Protein AF-A0A968VCI9-F1 (afdb_monomer_lite)

Foldseek 3Di:
DFLEPQDAPPDQLSLLLLLQLLLQPPPDDSNLSSCQLVQLCVQVVHSQLVVLLPDDLVSSVCSQCPPVHRPPPDPCSSVLSSVSSVCCCPVVVSGNVSQQDLAAALVSQLVVSVVRPSDHSLSSLVSVQCCCPVHVRAHEPPVDDSPCCVSPVVVCVRVPDDPSVRHDYPPPPPPPPPPPPPPPDDD

pLDDT: mean 83.37, std 16.76, range [39.94, 98.5]

Structure (mmCIF, N/CA/C/O backbone):
data_AF-A0A968VCI9-F1
#
_entry.id   AF-A0A968VCI9-F1
#
loop_
_atom_site.group_PDB
_atom_site.id
_atom_site.type_symbol
_atom_site.label_atom_id
_atom_site.label_alt_id
_atom_site.label_comp_id
_atom_site.label_asym_id
_atom_site.label_entity_id
_atom_site.label_seq_id
_atom_site.pdbx_PDB_ins_code
_atom_site.Cartn_x
_atom_site.Cartn_y
_atom_site.Cartn_z
_atom_site.occupancy
_atom_site.B_iso_or_equiv
_atom_site.auth_seq_id
_atom_site.auth_comp_id
_atom_site.auth_asym_id
_atom_site.auth_atom_id
_atom_site.pdbx_PDB_model_num
ATOM 1 N N . MET A 1 1 ? 17.476 -12.151 4.185 1.00 51.72 1 MET A N 1
ATOM 2 C CA . MET A 1 1 ? 16.850 -11.631 5.420 1.00 51.72 1 MET A CA 1
ATOM 3 C C . MET A 1 1 ? 16.279 -10.271 5.067 1.00 51.72 1 MET A C 1
ATOM 5 O O . MET A 1 1 ? 17.029 -9.493 4.497 1.00 51.72 1 MET A O 1
ATOM 9 N N . ARG A 1 2 ? 14.978 -10.035 5.285 1.00 64.62 2 ARG A N 1
ATOM 10 C CA . ARG A 1 2 ? 14.351 -8.734 4.988 1.00 64.62 2 ARG A CA 1
ATOM 11 C C . ARG A 1 2 ? 14.774 -7.714 6.031 1.00 64.62 2 ARG A C 1
ATOM 13 O O . ARG A 1 2 ? 14.880 -8.077 7.203 1.00 64.62 2 ARG A O 1
ATOM 20 N N . ILE A 1 3 ? 15.030 -6.483 5.611 1.00 78.56 3 ILE A N 1
ATOM 21 C CA . ILE A 1 3 ? 15.491 -5.423 6.507 1.00 78.56 3 ILE A CA 1
ATOM 22 C C . ILE A 1 3 ? 14.299 -4.747 7.185 1.00 78.56 3 ILE A C 1
ATOM 24 O O . ILE A 1 3 ? 14.338 -4.459 8.379 1.00 78.56 3 ILE A O 1
ATOM 28 N N . LEU A 1 4 ? 13.214 -4.542 6.439 1.00 84.75 4 LEU A N 1
ATOM 29 C CA . LEU A 1 4 ? 11.960 -3.998 6.958 1.00 84.75 4 LEU A CA 1
ATOM 30 C C . LEU A 1 4 ? 10.943 -5.122 7.230 1.00 84.75 4 LEU A C 1
ATOM 32 O O . LEU A 1 4 ? 10.957 -6.140 6.531 1.00 84.75 4 LEU A O 1
ATOM 36 N N . PRO A 1 5 ? 10.017 -4.960 8.198 1.00 88.75 5 PRO A N 1
ATOM 37 C CA . PRO A 1 5 ? 9.003 -5.964 8.535 1.00 88.75 5 PRO A CA 1
ATOM 38 C C . PRO A 1 5 ? 7.847 -5.974 7.518 1.00 88.75 5 PRO A C 1
ATOM 40 O O . PRO A 1 5 ? 6.676 -5.869 7.876 1.00 88.75 5 PRO A O 1
ATOM 43 N N . ILE A 1 6 ? 8.185 -6.067 6.234 1.00 91.38 6 ILE A N 1
ATOM 44 C CA . ILE A 1 6 ? 7.244 -6.131 5.120 1.00 91.38 6 ILE A CA 1
ATOM 45 C C . ILE A 1 6 ? 6.905 -7.605 4.873 1.00 91.38 6 ILE A C 1
ATOM 47 O O . ILE A 1 6 ? 7.804 -8.434 4.712 1.00 91.38 6 ILE A O 1
ATOM 51 N N . GLU A 1 7 ? 5.614 -7.942 4.830 1.00 92.75 7 GLU A N 1
ATOM 52 C CA . GLU A 1 7 ? 5.130 -9.300 4.536 1.00 92.75 7 GLU A CA 1
ATOM 53 C C . GLU A 1 7 ? 5.371 -9.663 3.049 1.00 92.75 7 GLU A C 1
ATOM 55 O O . GLU A 1 7 ? 5.365 -8.782 2.185 1.00 92.75 7 GLU A O 1
ATOM 60 N N . PRO A 1 8 ? 5.654 -10.931 2.691 1.00 94.38 8 PRO A N 1
ATOM 61 C CA . PRO A 1 8 ? 5.733 -11.335 1.286 1.00 94.38 8 PRO A CA 1
ATOM 62 C C . PRO A 1 8 ? 4.392 -11.149 0.578 1.00 94.38 8 PRO A C 1
ATOM 64 O O . PRO A 1 8 ? 3.354 -11.464 1.151 1.00 94.38 8 PRO A O 1
ATOM 67 N N . ILE A 1 9 ? 4.415 -10.686 -0.675 1.00 95.50 9 ILE A N 1
ATOM 68 C CA . ILE A 1 9 ? 3.207 -10.639 -1.502 1.00 95.50 9 ILE A CA 1
ATOM 69 C C . ILE A 1 9 ? 2.921 -12.054 -2.004 1.00 95.50 9 ILE A C 1
ATOM 71 O O . ILE A 1 9 ? 3.583 -12.539 -2.919 1.00 95.50 9 ILE A O 1
ATOM 75 N N . ILE A 1 10 ? 1.930 -12.706 -1.402 1.00 96.12 10 ILE A N 1
ATOM 76 C CA . ILE A 1 10 ? 1.449 -14.039 -1.803 1.00 96.12 10 ILE A CA 1
ATOM 77 C C . ILE A 1 10 ? 0.013 -13.993 -2.338 1.00 96.12 10 ILE A C 1
ATOM 79 O O . ILE A 1 10 ? -0.396 -14.849 -3.119 1.00 96.12 10 ILE A O 1
ATOM 83 N N . ASP A 1 11 ? -0.744 -12.962 -1.967 1.00 97.06 11 ASP A N 1
ATOM 84 C CA . ASP A 1 11 ? -2.160 -12.790 -2.279 1.00 97.06 11 ASP A CA 1
ATOM 85 C C . ASP A 1 11 ? -2.557 -11.301 -2.319 1.00 97.06 11 ASP A C 1
ATOM 87 O O . ASP A 1 11 ? -1.723 -10.405 -2.159 1.00 97.06 11 ASP A O 1
ATOM 91 N N . ALA A 1 12 ? -3.844 -11.036 -2.559 1.00 97.62 12 ALA A N 1
ATOM 92 C CA . ALA A 1 12 ? -4.387 -9.681 -2.562 1.00 97.62 12 ALA A CA 1
ATOM 93 C C . ALA A 1 12 ? -4.259 -9.011 -1.183 1.00 97.62 12 ALA A C 1
ATOM 95 O O . ALA A 1 12 ? -3.959 -7.826 -1.098 1.00 97.62 12 ALA A O 1
ATOM 96 N N . THR A 1 13 ? -4.432 -9.755 -0.089 1.00 97.88 13 THR A N 1
ATOM 97 C CA . THR A 1 13 ? -4.365 -9.210 1.273 1.00 97.88 13 THR A CA 1
ATOM 98 C C . THR A 1 13 ? -2.986 -8.641 1.591 1.00 97.88 13 THR A C 1
ATOM 100 O O . THR A 1 13 ? -2.869 -7.493 2.022 1.00 97.88 13 THR A O 1
ATOM 103 N N . THR A 1 14 ? -1.935 -9.424 1.361 1.00 97.56 14 THR A N 1
ATOM 104 C CA . THR A 1 14 ? -0.544 -9.016 1.600 1.00 97.56 14 THR A CA 1
ATOM 105 C C . THR A 1 14 ? -0.117 -7.880 0.666 1.00 97.56 14 THR A C 1
ATOM 107 O O . THR A 1 14 ? 0.537 -6.936 1.110 1.00 97.56 14 THR A O 1
ATOM 110 N N . ALA A 1 15 ? -0.576 -7.889 -0.591 1.00 97.81 15 ALA A N 1
ATOM 111 C CA . ALA A 1 15 ? -0.383 -6.778 -1.525 1.00 97.81 15 ALA A CA 1
ATOM 112 C C . ALA A 1 15 ? -1.069 -5.478 -1.072 1.00 97.81 15 ALA A C 1
ATOM 114 O O . ALA A 1 15 ? -0.459 -4.408 -1.099 1.00 97.81 15 ALA A O 1
ATOM 115 N N . ASN A 1 16 ? -2.323 -5.564 -0.624 1.00 98.19 16 ASN A N 1
ATOM 116 C CA . ASN A 1 16 ? -3.091 -4.415 -0.151 1.00 98.19 16 ASN A CA 1
ATOM 117 C C . ASN A 1 16 ? -2.443 -3.803 1.097 1.00 98.19 16 ASN A C 1
ATOM 119 O O . ASN A 1 16 ? -2.306 -2.584 1.184 1.00 98.19 16 ASN A O 1
ATOM 123 N N . ARG A 1 17 ? -1.974 -4.634 2.037 1.00 97.38 17 ARG A N 1
ATOM 124 C CA . ARG A 1 17 ? -1.219 -4.167 3.210 1.00 97.38 17 ARG A CA 1
ATOM 125 C C . ARG A 1 17 ? 0.073 -3.464 2.821 1.00 97.38 17 ARG A C 1
ATOM 127 O O . ARG A 1 17 ? 0.368 -2.421 3.391 1.00 97.38 17 ARG A O 1
ATOM 134 N N . PHE A 1 18 ? 0.817 -3.986 1.847 1.00 97.31 18 PHE A N 1
ATOM 135 C CA . PHE A 1 18 ? 2.022 -3.317 1.360 1.00 97.31 18 PHE A CA 1
ATOM 136 C C . PHE A 1 18 ? 1.711 -1.918 0.808 1.00 97.31 18 PHE A C 1
ATOM 138 O O . PHE A 1 18 ? 2.323 -0.941 1.238 1.00 97.31 18 PHE A O 1
ATOM 145 N N . LEU A 1 19 ? 0.720 -1.803 -0.082 1.00 97.50 19 LEU A N 1
ATOM 146 C CA . LEU A 1 19 ? 0.306 -0.517 -0.649 1.00 97.50 19 LEU A CA 1
ATOM 147 C C . LEU A 1 19 ? -0.119 0.477 0.441 1.00 97.50 19 LEU A C 1
ATOM 149 O O . LEU A 1 19 ? 0.333 1.621 0.452 1.00 97.50 19 LEU A O 1
ATOM 153 N N . LEU A 1 20 ? -0.942 0.027 1.390 1.00 95.69 20 LEU A N 1
ATOM 154 C CA . LEU A 1 20 ? -1.356 0.845 2.527 1.00 95.69 20 LEU A CA 1
ATOM 155 C C . LEU A 1 20 ? -0.146 1.242 3.390 1.00 95.69 20 LEU A C 1
ATOM 157 O O . LEU A 1 20 ? -0.066 2.378 3.842 1.00 95.69 20 LEU A O 1
ATOM 161 N N . GLY A 1 21 ? 0.852 0.372 3.551 1.00 94.69 21 GLY A N 1
ATOM 162 C CA . GLY A 1 21 ? 2.097 0.671 4.265 1.00 94.69 21 GLY A CA 1
ATOM 163 C C . GLY A 1 21 ? 2.873 1.858 3.678 1.00 94.69 21 GLY A C 1
ATOM 164 O O . GLY A 1 21 ? 3.419 2.665 4.432 1.00 94.69 21 GLY A O 1
ATOM 165 N N . ILE A 1 22 ? 2.838 2.057 2.352 1.00 94.44 22 ILE A N 1
ATOM 166 C CA . ILE A 1 22 ? 3.439 3.235 1.695 1.00 94.44 22 ILE A CA 1
ATOM 167 C C . ILE A 1 22 ? 2.787 4.538 2.203 1.00 94.44 22 ILE A C 1
ATOM 169 O O . ILE A 1 22 ? 3.462 5.556 2.414 1.00 94.44 22 ILE A O 1
ATOM 173 N N . ILE A 1 23 ? 1.475 4.523 2.451 1.00 91.38 23 ILE A N 1
ATOM 174 C CA . ILE A 1 23 ? 0.728 5.672 2.987 1.00 91.38 23 ILE A CA 1
ATOM 175 C C . ILE A 1 23 ? 1.178 5.984 4.419 1.00 91.38 23 ILE A C 1
ATOM 177 O O . ILE A 1 23 ? 1.413 7.154 4.742 1.00 91.38 23 ILE A O 1
ATOM 181 N N . PHE A 1 24 ? 1.380 4.959 5.249 1.00 89.19 24 PHE A N 1
ATOM 182 C CA . PHE A 1 24 ? 1.807 5.112 6.646 1.00 89.19 24 PHE A CA 1
ATOM 183 C C . PHE A 1 24 ? 3.295 5.425 6.820 1.00 89.19 24 PHE A C 1
ATOM 185 O O . PHE A 1 24 ? 3.688 5.874 7.894 1.00 89.19 24 PHE A O 1
ATOM 192 N N . ASN A 1 25 ? 4.124 5.256 5.785 1.00 85.75 25 ASN A N 1
ATOM 193 C CA . ASN A 1 25 ? 5.554 5.570 5.825 1.00 85.75 25 ASN A CA 1
ATOM 194 C C . ASN A 1 25 ? 5.817 7.094 5.871 1.00 85.75 25 ASN A C 1
ATOM 196 O O . ASN A 1 25 ? 6.287 7.687 4.901 1.00 85.75 25 ASN A O 1
ATOM 200 N N . GLN A 1 26 ? 5.445 7.753 6.976 1.00 75.94 26 GLN A N 1
ATOM 201 C CA . GLN A 1 26 ? 5.656 9.184 7.236 1.00 75.94 26 GLN A CA 1
ATOM 202 C C . GLN A 1 26 ? 6.207 9.394 8.637 1.00 75.94 26 GLN A C 1
ATOM 204 O O . GLN A 1 26 ? 5.602 8.913 9.594 1.00 75.94 26 GLN A O 1
ATOM 209 N N . ALA A 1 27 ? 7.308 10.149 8.740 1.00 67.06 27 ALA A N 1
ATOM 210 C CA . ALA A 1 27 ? 7.838 10.769 9.964 1.00 67.06 27 ALA A CA 1
ATOM 211 C C . ALA A 1 27 ? 7.853 9.881 11.233 1.00 67.06 27 ALA A C 1
ATOM 213 O O . ALA A 1 27 ? 7.809 10.375 12.357 1.00 67.06 27 ALA A O 1
ATOM 214 N N . THR A 1 28 ? 7.902 8.560 11.062 1.00 69.38 28 THR A N 1
ATOM 215 C CA . THR A 1 28 ? 7.789 7.538 12.106 1.00 69.38 28 THR A CA 1
ATOM 216 C C . THR A 1 28 ? 8.772 6.419 11.786 1.00 69.38 28 THR A C 1
ATOM 218 O O . THR A 1 28 ? 9.273 6.324 10.664 1.00 69.38 28 THR A O 1
ATOM 221 N N . LYS A 1 29 ? 9.109 5.590 12.779 1.00 81.81 29 LYS A N 1
ATOM 222 C CA . LYS A 1 29 ? 10.018 4.459 12.557 1.00 81.81 29 LYS A CA 1
ATOM 223 C C . LYS A 1 29 ? 9.428 3.538 11.488 1.00 81.81 29 LYS A C 1
ATOM 225 O O . LYS A 1 29 ? 8.283 3.105 11.641 1.00 81.81 29 LYS A O 1
ATOM 230 N N . ALA A 1 30 ? 10.202 3.256 10.440 1.00 80.38 30 ALA A N 1
ATOM 231 C CA . ALA A 1 30 ? 9.743 2.516 9.268 1.00 80.38 30 ALA A CA 1
ATOM 232 C C . ALA A 1 30 ? 9.100 1.178 9.661 1.00 80.38 30 ALA A C 1
ATOM 234 O O . ALA A 1 30 ? 8.061 0.808 9.124 1.00 80.38 30 ALA A O 1
ATOM 235 N N . GLU A 1 31 ? 9.645 0.495 10.669 1.00 84.75 31 GLU A N 1
ATOM 236 C CA . GLU A 1 31 ? 9.124 -0.776 11.167 1.00 84.75 31 GLU A CA 1
ATOM 237 C C . GLU A 1 31 ? 7.664 -0.674 11.618 1.00 84.75 31 GLU A C 1
ATOM 239 O O . GLU A 1 31 ? 6.859 -1.554 11.320 1.00 84.75 31 GLU A O 1
ATOM 244 N N . ARG A 1 32 ? 7.297 0.425 12.288 1.00 86.19 32 ARG A N 1
ATOM 245 C CA . ARG A 1 32 ? 5.919 0.656 12.738 1.00 86.19 32 ARG A CA 1
ATOM 246 C C . ARG A 1 32 ? 4.998 1.017 11.581 1.00 86.19 32 ARG A C 1
ATOM 248 O O . ARG A 1 32 ? 3.866 0.547 11.548 1.00 86.19 32 ARG A O 1
ATOM 255 N N . ALA A 1 33 ? 5.482 1.817 10.634 1.00 87.06 33 ALA A N 1
ATOM 256 C CA . ALA A 1 33 ? 4.708 2.210 9.461 1.00 87.06 33 ALA A CA 1
ATOM 257 C C . ALA A 1 33 ? 4.308 1.002 8.598 1.00 87.06 33 ALA A C 1
ATOM 259 O O . ALA A 1 33 ? 3.163 0.903 8.170 1.00 87.06 33 ALA A O 1
ATOM 260 N N . TRP A 1 34 ? 5.217 0.046 8.386 1.00 90.88 34 TRP A N 1
ATOM 261 C CA . TRP A 1 34 ? 4.922 -1.147 7.582 1.00 90.88 34 TRP A CA 1
ATOM 262 C C . TRP A 1 34 ? 4.010 -2.154 8.294 1.00 90.88 34 TRP A C 1
ATOM 264 O O . TRP A 1 34 ? 3.278 -2.887 7.633 1.00 90.88 34 TRP A O 1
ATOM 274 N N . GLN A 1 35 ? 3.995 -2.163 9.630 1.00 92.06 35 GLN A N 1
ATOM 275 C CA . GLN A 1 35 ? 3.082 -2.995 10.423 1.00 92.06 35 GLN A CA 1
ATOM 276 C C . GLN A 1 35 ? 1.686 -2.377 10.594 1.00 92.06 35 GLN A C 1
ATOM 278 O O . GLN A 1 35 ? 0.726 -3.103 10.861 1.00 92.06 35 GLN A O 1
ATOM 283 N N . ALA A 1 36 ? 1.555 -1.059 10.419 1.00 91.81 36 ALA A N 1
ATOM 284 C CA . ALA A 1 36 ? 0.324 -0.305 10.640 1.00 91.81 36 ALA A CA 1
ATOM 285 C C . ALA A 1 36 ? -0.927 -0.921 9.977 1.00 91.81 36 ALA A C 1
ATOM 287 O O . ALA A 1 36 ? -1.901 -1.160 10.693 1.00 91.81 36 ALA A O 1
ATOM 288 N N . PRO A 1 37 ? -0.932 -1.264 8.670 1.00 94.62 37 PRO A N 1
ATOM 289 C CA . PRO A 1 37 ? -2.133 -1.800 8.024 1.00 94.62 37 PRO A CA 1
ATOM 290 C C . PRO A 1 37 ? -2.583 -3.137 8.613 1.00 94.62 37 PRO A C 1
ATOM 292 O O . PRO A 1 37 ? -3.779 -3.378 8.756 1.00 94.62 37 PRO A O 1
ATOM 295 N N . LYS A 1 38 ? -1.629 -4.000 8.982 1.00 95.44 38 LYS A N 1
ATOM 296 C CA . LYS A 1 38 ? -1.917 -5.288 9.617 1.00 95.44 38 LYS A CA 1
ATOM 297 C C . LYS A 1 38 ? -2.563 -5.091 10.985 1.00 95.44 38 LYS A C 1
ATOM 299 O O . LYS A 1 38 ? -3.603 -5.685 11.237 1.00 95.44 38 LYS A O 1
ATOM 304 N N . ILE A 1 39 ? -1.990 -4.215 11.810 1.00 94.50 39 ILE A N 1
ATOM 305 C CA . ILE A 1 39 ? -2.513 -3.897 13.145 1.00 94.50 39 ILE A CA 1
ATOM 306 C C . ILE A 1 39 ? -3.936 -3.333 13.050 1.00 94.50 39 ILE A C 1
ATOM 308 O O . ILE A 1 39 ? -4.807 -3.754 13.804 1.00 94.50 39 ILE A O 1
ATOM 312 N N . ILE A 1 40 ? -4.198 -2.415 12.112 1.00 95.00 40 ILE A N 1
ATOM 313 C CA . ILE A 1 40 ? -5.543 -1.854 11.903 1.00 95.00 40 ILE A CA 1
ATOM 314 C C . ILE A 1 40 ? -6.533 -2.965 11.532 1.00 95.00 40 ILE A C 1
ATOM 316 O O . ILE A 1 40 ? -7.586 -3.073 12.149 1.00 95.00 40 ILE A O 1
ATOM 320 N N . MET A 1 41 ? -6.188 -3.823 10.568 1.00 96.62 41 MET A N 1
ATOM 321 C CA . MET A 1 41 ? -7.045 -4.943 10.151 1.00 96.62 41 MET A CA 1
ATOM 322 C C . MET A 1 41 ? -7.310 -5.943 11.286 1.00 96.62 41 MET A C 1
ATOM 324 O O . MET A 1 41 ? -8.423 -6.440 11.423 1.00 96.62 41 MET A O 1
ATOM 328 N N . GLU A 1 42 ? -6.310 -6.225 12.125 1.00 96.56 42 GLU A N 1
ATOM 329 C CA . GLU A 1 42 ? -6.465 -7.083 13.306 1.00 96.56 42 GLU A CA 1
ATOM 330 C C . GLU A 1 42 ? -7.419 -6.463 14.337 1.00 96.56 42 GLU A C 1
ATOM 332 O O . GLU A 1 42 ? -8.283 -7.164 14.858 1.00 96.56 42 GLU A O 1
ATOM 337 N N . ARG A 1 43 ? -7.327 -5.149 14.581 1.00 96.38 43 ARG A N 1
ATOM 338 C CA . ARG A 1 43 ? -8.241 -4.417 15.480 1.00 96.38 43 ARG A CA 1
ATOM 339 C C . ARG A 1 43 ? -9.673 -4.364 14.951 1.00 96.38 43 ARG A C 1
ATOM 341 O O . ARG A 1 43 ? -10.609 -4.488 15.729 1.00 96.38 43 ARG A O 1
ATOM 348 N N . LEU A 1 44 ? -9.838 -4.230 13.635 1.00 96.88 44 LEU A N 1
ATOM 349 C CA . LEU A 1 44 ? -11.142 -4.280 12.963 1.00 96.88 44 LEU A CA 1
ATOM 350 C C . LEU A 1 44 ? -11.709 -5.704 12.847 1.00 96.88 44 LEU A C 1
ATOM 352 O O . LEU A 1 44 ? -12.863 -5.872 12.461 1.00 96.88 44 LEU A O 1
ATOM 356 N N . GLY A 1 45 ? -10.911 -6.734 13.144 1.00 97.75 45 GLY A N 1
ATOM 357 C CA . GLY A 1 45 ? -11.321 -8.136 13.057 1.00 97.75 45 GLY A CA 1
ATOM 358 C C . GLY A 1 45 ? -11.485 -8.667 11.629 1.00 97.75 45 GLY A C 1
ATOM 359 O O . GLY A 1 45 ? -12.035 -9.751 11.448 1.00 97.75 45 GLY A O 1
ATOM 360 N N . THR A 1 46 ? -11.017 -7.941 10.609 1.00 97.62 46 THR A N 1
ATOM 361 C CA . THR A 1 46 ? -11.136 -8.348 9.202 1.00 97.62 46 THR A CA 1
ATOM 362 C C . THR A 1 46 ? -10.013 -7.772 8.341 1.00 97.62 46 THR A C 1
ATOM 364 O O . THR A 1 46 ? -9.495 -6.682 8.575 1.00 97.62 46 THR A O 1
ATOM 367 N N . ASN A 1 47 ? -9.635 -8.512 7.300 1.00 96.75 47 ASN A N 1
ATOM 368 C CA . ASN A 1 47 ? -8.734 -8.062 6.236 1.00 96.75 47 ASN A CA 1
ATOM 369 C C . ASN A 1 47 ? -9.476 -7.816 4.908 1.00 96.75 47 ASN A C 1
ATOM 371 O O . ASN A 1 47 ? -8.844 -7.496 3.896 1.00 96.75 47 ASN A O 1
ATOM 375 N N . ASN A 1 48 ? -10.802 -7.978 4.900 1.00 97.06 48 ASN A N 1
ATOM 376 C CA . ASN A 1 48 ? -11.633 -7.759 3.732 1.00 97.06 48 ASN A CA 1
ATOM 377 C C . ASN A 1 48 ? -11.882 -6.260 3.563 1.00 97.06 48 ASN A C 1
ATOM 379 O O . ASN A 1 48 ? -12.666 -5.657 4.294 1.00 97.06 48 ASN A O 1
ATOM 383 N N . LEU A 1 49 ? -11.244 -5.660 2.556 1.00 98.06 49 LEU A N 1
ATOM 384 C CA . LEU A 1 49 ? -11.386 -4.228 2.296 1.00 98.06 49 LEU A CA 1
ATOM 385 C C . LEU A 1 49 ? -12.846 -3.810 2.096 1.00 98.06 49 LEU A C 1
ATOM 387 O O . LEU A 1 49 ? -13.204 -2.709 2.495 1.00 98.06 49 LEU A O 1
ATOM 391 N N . LYS A 1 50 ? -13.687 -4.672 1.500 1.00 97.25 50 LYS A N 1
ATOM 392 C CA . LYS A 1 50 ? -15.108 -4.364 1.280 1.00 97.25 50 LYS A CA 1
ATOM 393 C C . LYS A 1 50 ? -15.851 -4.224 2.600 1.00 97.25 50 LYS A C 1
ATOM 395 O O . LYS A 1 50 ? -16.617 -3.289 2.754 1.00 97.25 50 LYS A O 1
ATOM 400 N N . GLU A 1 51 ? -15.606 -5.121 3.550 1.00 97.75 51 GLU A N 1
ATOM 401 C CA . GLU A 1 51 ? -16.200 -5.013 4.887 1.00 97.75 51 GLU A CA 1
ATOM 402 C C . GLU A 1 51 ? -15.744 -3.725 5.570 1.00 97.75 51 GLU A C 1
ATOM 404 O O . GLU A 1 51 ? -16.581 -2.974 6.057 1.00 97.75 51 GLU A O 1
ATOM 409 N N . ILE A 1 52 ? -14.443 -3.425 5.508 1.00 97.88 52 ILE A N 1
ATOM 410 C CA . ILE A 1 52 ? -13.846 -2.225 6.109 1.00 97.88 52 ILE A CA 1
ATOM 411 C C . ILE A 1 52 ? -14.490 -0.939 5.574 1.00 97.88 52 ILE A C 1
ATOM 413 O O . ILE A 1 52 ? -14.847 -0.073 6.367 1.00 97.88 52 ILE A O 1
ATOM 417 N N . VAL A 1 53 ? -14.671 -0.794 4.254 1.00 97.19 53 VAL A N 1
ATOM 418 C CA . VAL A 1 53 ? -15.258 0.438 3.683 1.00 97.19 53 VAL A CA 1
ATOM 419 C C . VAL A 1 53 ? -16.736 0.637 4.029 1.00 97.19 53 VAL A C 1
ATOM 421 O O . VAL A 1 53 ? -17.224 1.758 3.927 1.00 97.19 53 VAL A O 1
ATOM 424 N N . PHE A 1 54 ? -17.445 -0.417 4.447 1.00 96.44 54 PHE A N 1
ATOM 425 C CA . PHE A 1 54 ? -18.832 -0.329 4.916 1.00 96.44 54 PHE A CA 1
ATOM 426 C C . PHE A 1 54 ? -18.957 -0.172 6.441 1.00 96.44 54 PHE A C 1
ATOM 428 O O . PHE A 1 54 ? -20.073 -0.014 6.939 1.00 96.44 54 PHE A O 1
ATOM 435 N N . MET A 1 55 ? -17.853 -0.205 7.196 1.00 97.00 55 MET A N 1
ATOM 436 C CA . MET A 1 55 ? -17.878 0.055 8.639 1.00 97.00 55 MET A CA 1
ATOM 437 C C . MET A 1 55 ? -18.198 1.526 8.937 1.00 97.00 55 MET A C 1
ATOM 439 O O . MET A 1 55 ? -17.919 2.416 8.134 1.00 97.00 55 MET A O 1
ATOM 443 N N . ASN A 1 56 ? -18.747 1.793 10.129 1.00 95.19 56 ASN A N 1
ATOM 444 C CA . ASN A 1 56 ? -18.851 3.162 10.635 1.00 95.19 56 ASN A CA 1
ATOM 445 C C . ASN A 1 56 ? -17.430 3.773 10.700 1.00 95.19 56 ASN A C 1
ATOM 447 O O . ASN A 1 56 ? -16.563 3.166 11.336 1.00 95.19 56 ASN A O 1
ATOM 451 N N . PRO A 1 57 ? -17.171 4.945 10.083 1.00 92.44 57 PRO A N 1
ATOM 452 C CA . PRO A 1 57 ? -15.867 5.605 10.138 1.00 92.44 57 PRO A CA 1
ATOM 453 C C . PRO A 1 57 ? -15.299 5.770 11.553 1.00 92.44 57 PRO A C 1
ATOM 455 O O . PRO A 1 57 ? -14.091 5.643 11.724 1.00 92.44 57 PRO A O 1
ATOM 458 N N . GLU A 1 58 ? -16.149 5.968 12.565 1.00 92.56 58 GLU A N 1
ATOM 459 C CA . GLU A 1 58 ? -15.729 6.083 13.971 1.00 92.56 58 GLU A CA 1
ATOM 460 C C . GLU A 1 58 ? -15.069 4.795 14.495 1.00 92.56 58 GLU A C 1
ATOM 462 O O . GLU A 1 58 ? -14.111 4.860 15.259 1.00 92.56 58 GLU A O 1
ATOM 467 N N . VAL A 1 59 ? -15.510 3.618 14.032 1.00 94.25 59 VAL A N 1
ATOM 468 C CA . VAL A 1 59 ? -14.892 2.324 14.386 1.00 94.25 59 VAL A CA 1
ATOM 469 C C . VAL A 1 59 ? -13.488 2.220 13.792 1.00 94.25 59 VAL A C 1
ATOM 471 O O . VAL A 1 59 ? -12.570 1.685 14.412 1.00 94.25 59 VAL A O 1
ATOM 474 N N . VAL A 1 60 ? -13.297 2.755 12.584 1.00 93.38 60 VAL A N 1
ATOM 475 C CA . VAL A 1 60 ? -11.986 2.770 11.924 1.00 93.38 60 VAL A CA 1
ATOM 476 C C . VAL A 1 60 ? -11.058 3.784 12.578 1.00 93.38 60 VAL A C 1
ATOM 478 O O . VAL A 1 60 ? -9.883 3.484 12.788 1.00 93.38 60 VAL A O 1
ATOM 481 N N . GLU A 1 61 ? -11.579 4.947 12.958 1.00 92.25 61 GLU A N 1
ATOM 482 C CA . GLU A 1 61 ? -10.852 5.935 13.752 1.00 92.25 61 GLU A CA 1
ATOM 483 C C . GLU A 1 61 ? -10.395 5.348 15.095 1.00 92.25 61 GLU A C 1
ATOM 485 O O . GLU A 1 61 ? -9.212 5.446 15.433 1.00 92.25 61 GLU A O 1
ATOM 490 N N . GLU A 1 62 ? -11.283 4.656 15.816 1.00 92.38 62 GLU A N 1
ATOM 491 C CA . GLU A 1 62 ? -10.950 3.972 17.068 1.00 92.38 62 GLU A CA 1
ATOM 492 C C . GLU A 1 62 ? -9.871 2.903 16.852 1.00 92.38 62 GLU A C 1
ATOM 494 O O . GLU A 1 62 ? -8.876 2.875 17.578 1.00 92.38 62 GLU A O 1
ATOM 499 N N . ALA A 1 63 ? -9.991 2.074 15.811 1.00 93.06 63 ALA A N 1
ATOM 500 C CA . ALA A 1 63 ? -8.989 1.059 15.495 1.00 93.06 63 ALA A CA 1
ATOM 501 C C . ALA A 1 63 ? -7.613 1.669 15.177 1.00 93.06 63 ALA A C 1
ATOM 503 O O . ALA A 1 63 ? -6.582 1.136 15.593 1.00 93.06 63 ALA A O 1
ATOM 504 N N . VAL A 1 64 ? -7.556 2.800 14.473 1.00 90.25 64 VAL A N 1
ATOM 505 C CA . VAL A 1 64 ? -6.297 3.513 14.197 1.00 90.25 64 VAL A CA 1
ATOM 506 C C . VAL A 1 64 ? -5.725 4.130 15.484 1.00 90.25 64 VAL A C 1
ATOM 508 O O . VAL A 1 64 ? -4.514 4.055 15.728 1.00 90.25 64 VAL A O 1
ATOM 511 N N . GLY A 1 65 ? -6.587 4.695 16.333 1.00 89.44 65 GLY A N 1
ATOM 512 C CA . GLY A 1 65 ? -6.218 5.409 17.558 1.00 89.44 65 GLY A CA 1
ATOM 513 C C . GLY A 1 65 ? -5.980 4.546 18.798 1.00 89.44 65 GLY A C 1
ATOM 514 O O . GLY A 1 65 ? -5.341 5.017 19.741 1.00 89.44 65 GLY A O 1
ATOM 515 N N . GLN A 1 66 ? -6.431 3.289 18.807 1.00 88.12 66 GLN A N 1
ATOM 516 C CA . GLN A 1 66 ? -6.296 2.383 19.948 1.00 88.12 66 GLN A CA 1
ATOM 517 C C . GLN A 1 66 ? -4.829 2.259 20.390 1.00 88.12 66 GLN A C 1
ATOM 519 O O . GLN A 1 66 ? -3.930 2.079 19.564 1.00 88.12 66 GLN A O 1
ATOM 524 N N . TYR A 1 67 ? -4.575 2.337 21.701 1.00 82.31 67 TYR A N 1
ATOM 525 C CA . TYR A 1 67 ? -3.218 2.326 22.248 1.00 82.31 67 TYR A CA 1
ATOM 526 C C . TYR A 1 67 ? -2.522 0.951 22.100 1.00 82.31 67 TYR A C 1
ATOM 528 O O . TYR A 1 67 ? -3.140 -0.072 22.401 1.00 82.31 67 TYR A O 1
ATOM 536 N N . PRO A 1 68 ? -1.227 0.904 21.711 1.00 83.56 68 PRO A N 1
ATOM 537 C CA . PRO A 1 68 ? -0.428 2.025 21.213 1.00 83.56 68 PRO A CA 1
ATOM 538 C C . PRO A 1 68 ? -0.913 2.466 19.827 1.00 83.56 68 PRO A C 1
ATOM 540 O O . PRO A 1 68 ? -1.079 1.633 18.934 1.00 83.56 68 PRO A O 1
ATOM 543 N N . ALA A 1 69 ? -1.139 3.772 19.660 1.00 83.31 69 ALA A N 1
ATOM 544 C CA . ALA A 1 69 ? -1.711 4.322 18.435 1.00 83.31 69 ALA A CA 1
ATOM 545 C C . ALA A 1 69 ? -0.835 4.009 17.218 1.00 83.31 69 ALA A C 1
ATOM 547 O O . ALA A 1 69 ? 0.401 4.029 17.300 1.00 83.31 69 ALA A O 1
ATOM 548 N N . VAL A 1 70 ? -1.486 3.746 16.085 1.00 82.81 70 VAL A N 1
ATOM 549 C CA . VAL A 1 70 ? -0.796 3.518 14.820 1.00 82.81 70 VAL A CA 1
ATOM 550 C C . VAL A 1 70 ? -0.207 4.847 14.334 1.00 82.81 70 VAL A C 1
ATOM 552 O O . VAL A 1 70 ? -0.947 5.810 14.128 1.00 82.81 70 VAL A O 1
ATOM 555 N N . PRO A 1 71 ? 1.121 4.950 14.161 1.00 71.75 71 PRO A N 1
ATOM 556 C CA . PRO A 1 71 ? 1.724 6.165 13.644 1.00 71.75 71 PRO A CA 1
ATOM 557 C C . PRO A 1 71 ? 1.453 6.305 12.139 1.00 71.75 71 PRO A C 1
ATOM 559 O O . PRO A 1 71 ? 1.436 5.293 11.439 1.00 71.75 71 PRO A O 1
ATOM 562 N N . PRO A 1 72 ? 1.346 7.526 11.600 1.00 67.69 72 PRO A N 1
ATOM 563 C CA . PRO A 1 72 ? 1.363 8.820 12.286 1.00 67.69 72 PRO A CA 1
ATOM 564 C C . PRO A 1 72 ? -0.038 9.251 12.767 1.00 67.69 72 PRO A C 1
ATOM 566 O O . PRO A 1 72 ? -0.958 9.414 11.971 1.00 67.69 72 PRO A O 1
ATOM 569 N N . PHE A 1 73 ? -0.184 9.537 14.063 1.00 59.50 73 PHE A N 1
ATOM 570 C CA . PHE A 1 73 ? -1.444 9.990 14.669 1.00 59.50 73 PHE A CA 1
ATOM 571 C C . PHE A 1 73 ? -1.685 11.489 14.407 1.00 59.50 73 PHE A C 1
ATOM 573 O O . PHE A 1 73 ? -1.601 12.323 15.304 1.00 59.50 73 PHE A O 1
ATOM 580 N N . HIS A 1 74 ? -1.915 11.846 13.147 1.00 59.28 74 HIS A N 1
ATOM 581 C CA . HIS A 1 74 ? -2.521 13.125 12.791 1.00 59.28 74 HIS A CA 1
ATOM 582 C C . HIS A 1 74 ? -3.940 12.877 12.323 1.00 59.28 74 HIS A C 1
ATOM 584 O O . HIS A 1 74 ? -4.255 11.832 11.750 1.00 59.28 74 HIS A O 1
ATOM 590 N N . THR A 1 75 ? -4.792 13.855 12.599 1.00 61.12 75 THR A N 1
ATOM 591 C CA . THR A 1 75 ? -6.187 13.870 12.190 1.00 61.12 75 THR A CA 1
ATOM 592 C C . THR A 1 75 ? -6.283 13.531 10.700 1.00 61.12 75 THR A C 1
ATOM 594 O O . THR A 1 75 ? -5.630 14.183 9.887 1.00 61.12 75 THR A O 1
ATOM 597 N N . GLN A 1 76 ? -7.125 12.543 10.358 1.00 77.25 76 GLN A N 1
ATOM 598 C CA . GLN A 1 76 ? -7.520 12.095 9.007 1.00 77.25 76 GLN A CA 1
ATOM 599 C C . GLN A 1 76 ? -6.834 10.836 8.426 1.00 77.25 76 GLN A C 1
ATOM 601 O O . GLN A 1 76 ? -7.120 10.499 7.275 1.00 77.25 76 GLN A O 1
ATOM 606 N N . TYR A 1 77 ? -5.979 10.099 9.150 1.00 83.62 77 TYR A N 1
ATOM 607 C CA . TYR A 1 77 ? -5.379 8.859 8.597 1.00 83.62 77 TYR A CA 1
ATOM 608 C C . TYR A 1 77 ? -6.361 7.710 8.446 1.00 83.62 77 TYR A C 1
ATOM 610 O O . TYR A 1 77 ? -6.253 6.942 7.497 1.00 83.62 77 TYR A O 1
ATOM 618 N N . ASP A 1 78 ? -7.342 7.641 9.332 1.00 88.56 78 ASP A N 1
ATOM 619 C CA . ASP A 1 78 ? -8.549 6.832 9.207 1.00 88.56 78 ASP A CA 1
ATOM 620 C C . ASP A 1 78 ? -9.257 7.101 7.865 1.00 88.56 78 ASP A C 1
ATOM 622 O O . ASP A 1 78 ? -9.526 6.178 7.094 1.00 88.56 78 ASP A O 1
ATOM 626 N N . ARG A 1 79 ? -9.449 8.380 7.510 1.00 91.31 79 ARG A N 1
ATOM 627 C CA . ARG A 1 79 ? -10.101 8.786 6.255 1.00 91.31 79 ARG A CA 1
ATOM 628 C C . ARG A 1 79 ? -9.251 8.463 5.036 1.00 91.31 79 ARG A C 1
ATOM 630 O O . ARG A 1 79 ? -9.784 8.016 4.023 1.00 91.31 79 ARG A O 1
ATOM 637 N N . VAL A 1 80 ? -7.942 8.708 5.105 1.00 92.75 80 VAL A N 1
ATOM 638 C CA . VAL A 1 80 ? -7.009 8.375 4.016 1.00 92.75 80 VAL A CA 1
ATOM 639 C C . VAL A 1 80 ? -6.943 6.859 3.815 1.00 92.75 80 VAL A C 1
ATOM 641 O O . VAL A 1 80 ? -6.975 6.395 2.674 1.00 92.75 80 VAL A O 1
ATOM 644 N N . PHE A 1 81 ? -6.914 6.086 4.900 1.00 93.50 81 PHE A N 1
ATOM 645 C CA . PHE A 1 81 ? -6.958 4.628 4.874 1.00 93.50 81 PHE A CA 1
ATOM 646 C C . PHE A 1 81 ? -8.244 4.118 4.215 1.00 93.50 81 PHE A C 1
ATOM 648 O O . PHE A 1 81 ? -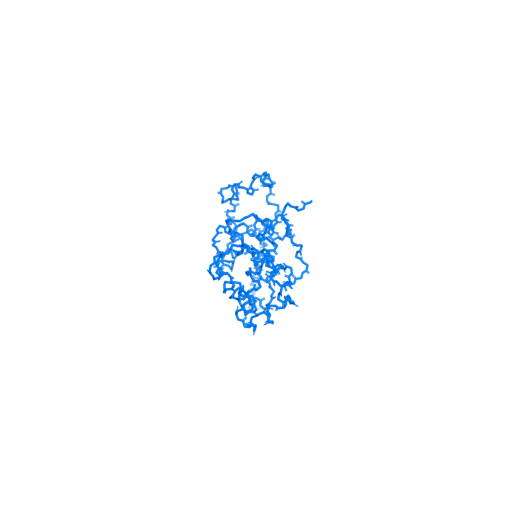8.165 3.338 3.265 1.00 93.50 81 PHE A O 1
ATOM 655 N N . LEU A 1 82 ? -9.412 4.610 4.640 1.00 95.56 82 LEU A N 1
ATOM 656 C CA . LEU A 1 82 ? -10.707 4.232 4.066 1.00 95.56 82 LEU A CA 1
ATOM 657 C C . LEU A 1 82 ? -10.807 4.566 2.576 1.00 95.56 82 LEU A C 1
ATOM 659 O O . LEU A 1 82 ? -11.130 3.690 1.776 1.00 95.56 82 LEU A O 1
ATOM 663 N N . LYS A 1 83 ? -10.443 5.793 2.183 1.00 96.31 83 LYS A N 1
ATOM 664 C CA . LYS A 1 83 ? -10.420 6.207 0.769 1.00 96.31 83 LYS A CA 1
ATOM 665 C C . LYS A 1 83 ? -9.483 5.349 -0.074 1.00 96.31 83 LYS A C 1
ATOM 667 O O . LYS A 1 83 ? -9.771 5.058 -1.230 1.00 96.31 83 LYS A O 1
ATOM 672 N N . SER A 1 84 ? -8.360 4.928 0.500 1.00 96.94 84 SER A N 1
ATOM 673 C CA . SER A 1 84 ? -7.418 4.046 -0.189 1.00 96.94 84 SER A CA 1
ATOM 674 C C . SER A 1 84 ? -7.991 2.642 -0.354 1.00 96.94 84 SER A C 1
ATOM 676 O O . SER A 1 84 ? -7.879 2.072 -1.435 1.00 96.94 84 SER A O 1
ATOM 678 N N . CYS A 1 85 ? -8.665 2.106 0.669 1.00 97.94 85 CYS A N 1
ATOM 679 C CA . CYS A 1 85 ? -9.387 0.838 0.564 1.00 97.94 85 CYS A CA 1
ATOM 680 C C . CYS A 1 85 ? -10.466 0.899 -0.530 1.00 97.94 85 CYS A C 1
ATOM 682 O O . CYS A 1 85 ? -10.544 -0.001 -1.366 1.00 97.94 85 CYS A O 1
ATOM 684 N N . GLU A 1 86 ? -11.242 1.984 -0.575 1.00 98.19 86 GLU A N 1
ATOM 685 C CA . GLU A 1 86 ? -12.259 2.222 -1.602 1.00 98.19 86 GLU A CA 1
ATOM 686 C C . GLU A 1 86 ? -11.650 2.281 -3.009 1.00 98.19 86 GLU A C 1
ATOM 688 O O . GLU A 1 86 ? -12.145 1.619 -3.925 1.00 98.19 86 GLU A O 1
ATOM 693 N N . LEU A 1 87 ? -10.536 2.998 -3.189 1.00 98.50 87 LEU A N 1
ATOM 694 C CA . LEU A 1 87 ? -9.845 3.079 -4.477 1.00 98.50 87 LEU A CA 1
ATOM 695 C C . LEU A 1 87 ? -9.297 1.713 -4.924 1.00 98.50 87 LEU A C 1
ATOM 697 O O . LEU A 1 87 ? -9.431 1.349 -6.094 1.00 98.50 87 LEU A O 1
ATOM 701 N N . ILE A 1 88 ? -8.743 0.917 -4.000 1.00 98.50 88 ILE A N 1
ATOM 702 C CA . ILE A 1 88 ? -8.306 -0.457 -4.294 1.00 98.50 88 ILE A CA 1
ATOM 703 C C . ILE A 1 88 ? -9.488 -1.297 -4.792 1.00 98.50 88 ILE A C 1
ATOM 705 O O . ILE A 1 88 ? -9.360 -2.012 -5.782 1.00 98.50 88 ILE A O 1
ATOM 709 N N . ILE A 1 89 ? -10.653 -1.215 -4.145 1.00 98.44 89 ILE A N 1
ATOM 710 C CA . ILE A 1 89 ? -11.839 -1.993 -4.536 1.00 98.44 89 ILE A CA 1
ATOM 711 C C . ILE A 1 89 ? -12.365 -1.555 -5.903 1.00 98.44 89 ILE A C 1
ATOM 713 O O . ILE A 1 89 ? -12.627 -2.396 -6.763 1.00 98.44 89 ILE A O 1
ATOM 717 N N . THR A 1 90 ? -12.544 -0.249 -6.087 1.00 98.19 90 THR A N 1
ATOM 718 C CA . THR A 1 90 ? -13.261 0.320 -7.235 1.00 98.19 90 THR A CA 1
ATOM 719 C C . THR A 1 90 ? -12.426 0.311 -8.509 1.00 98.19 90 THR A C 1
ATOM 721 O O . THR A 1 90 ? -12.939 -0.063 -9.562 1.00 98.19 90 THR A O 1
ATOM 724 N N . LYS A 1 91 ? -11.141 0.675 -8.426 1.00 98.25 91 LYS A N 1
ATOM 725 C CA . LYS A 1 91 ? -10.253 0.786 -9.593 1.00 98.25 91 LYS A CA 1
ATOM 726 C C . LYS A 1 91 ? -9.359 -0.432 -9.796 1.00 98.25 91 LYS A C 1
ATOM 728 O O . LYS A 1 91 ? -9.044 -0.775 -10.932 1.00 98.25 91 LYS A O 1
ATOM 733 N N . TYR A 1 92 ? -8.971 -1.090 -8.708 1.00 97.81 92 TYR A N 1
ATOM 734 C CA . TYR A 1 92 ? -8.014 -2.202 -8.721 1.00 97.81 92 TYR A CA 1
ATOM 735 C C . TYR A 1 92 ? -8.660 -3.539 -8.324 1.00 97.81 92 TYR A C 1
ATOM 737 O O . TYR A 1 92 ? -7.970 -4.499 -7.989 1.00 97.81 92 TYR A O 1
ATOM 745 N N . HIS A 1 93 ? -9.996 -3.612 -8.368 1.00 97.19 93 HIS A N 1
ATOM 746 C CA . HIS A 1 93 ? -10.798 -4.818 -8.135 1.00 97.19 93 HIS A CA 1
ATOM 747 C C . HIS A 1 93 ? -10.525 -5.534 -6.799 1.00 97.19 93 HIS A C 1
ATOM 749 O O . HIS A 1 93 ? -10.740 -6.739 -6.675 1.00 97.19 93 HIS A O 1
ATOM 755 N N . GLY A 1 94 ? -10.081 -4.795 -5.781 1.00 97.88 94 GLY A N 1
ATOM 756 C CA . GLY A 1 94 ? -9.756 -5.337 -4.462 1.00 97.88 94 GLY A CA 1
ATOM 757 C C . GLY A 1 94 ? -8.345 -5.919 -4.350 1.00 97.88 94 GLY A C 1
ATOM 758 O O . GLY A 1 94 ? -8.028 -6.499 -3.312 1.00 97.88 94 GLY A O 1
ATOM 759 N N . ASP A 1 95 ? -7.505 -5.777 -5.378 1.00 98.19 95 ASP A N 1
ATOM 760 C CA . ASP A 1 95 ? -6.185 -6.399 -5.444 1.00 98.19 95 ASP A CA 1
ATOM 761 C C . ASP A 1 95 ? -5.116 -5.433 -5.970 1.00 98.19 95 ASP A C 1
ATOM 763 O O . ASP A 1 95 ? -4.994 -5.182 -7.173 1.00 98.19 95 ASP A O 1
ATOM 767 N N . ALA A 1 96 ? -4.281 -4.929 -5.062 1.00 97.94 96 ALA A N 1
ATOM 768 C CA . ALA A 1 96 ? -3.187 -4.022 -5.386 1.00 97.94 96 ALA A CA 1
ATOM 769 C C . ALA A 1 96 ? -2.135 -4.633 -6.334 1.00 97.94 96 ALA A C 1
ATOM 771 O O . ALA A 1 96 ? -1.432 -3.881 -7.005 1.00 97.94 96 ALA A O 1
ATOM 772 N N . ARG A 1 97 ? -2.057 -5.968 -6.491 1.00 97.19 97 ARG A N 1
ATOM 773 C CA . ARG A 1 97 ? -1.145 -6.607 -7.468 1.00 97.19 97 ARG A CA 1
ATOM 774 C C . ARG A 1 97 ? -1.417 -6.155 -8.905 1.00 97.19 97 ARG A C 1
ATOM 776 O O . ARG A 1 97 ? -0.521 -6.197 -9.743 1.00 97.19 9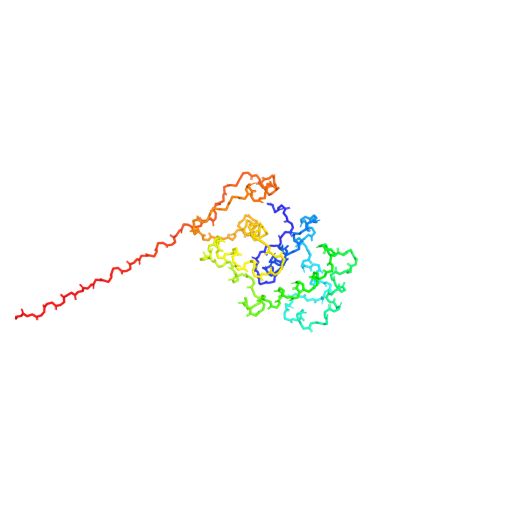7 ARG A O 1
ATOM 783 N N . THR A 1 98 ? -2.634 -5.688 -9.188 1.00 96.69 98 THR A N 1
ATOM 784 C CA . THR A 1 98 ? -3.028 -5.135 -10.495 1.00 96.69 98 THR A CA 1
ATOM 785 C C . THR A 1 98 ? -2.344 -3.798 -10.825 1.00 96.69 98 THR A C 1
ATOM 787 O O . THR A 1 98 ? -2.296 -3.398 -11.990 1.00 96.69 98 THR A O 1
ATOM 790 N N . ILE A 1 99 ? -1.760 -3.115 -9.834 1.00 96.75 99 ILE A N 1
ATOM 791 C CA . ILE A 1 99 ? -1.009 -1.868 -10.031 1.00 96.75 99 ILE A CA 1
ATOM 792 C C . ILE A 1 99 ? 0.332 -2.152 -10.721 1.00 96.75 99 ILE A C 1
ATOM 794 O O . ILE A 1 99 ? 0.664 -1.471 -11.695 1.00 96.75 99 ILE A O 1
ATOM 798 N N . TRP A 1 100 ? 1.063 -3.175 -10.261 1.00 94.62 100 TRP A N 1
ATOM 799 C CA . TRP A 1 100 ? 2.428 -3.518 -10.686 1.00 94.62 100 TRP A CA 1
ATOM 800 C C . TRP A 1 100 ? 2.513 -4.795 -11.520 1.00 94.62 100 TRP A C 1
ATOM 802 O O . TRP A 1 100 ? 3.240 -5.740 -11.217 1.00 94.62 100 TRP A O 1
ATOM 812 N N . THR A 1 101 ? 1.777 -4.811 -12.629 1.00 90.50 101 THR A N 1
ATOM 813 C CA . THR A 1 101 ? 1.893 -5.902 -13.606 1.00 90.50 101 THR A CA 1
ATOM 814 C C . THR A 1 101 ? 3.288 -5.929 -14.250 1.00 90.50 101 THR A C 1
ATOM 816 O O . THR A 1 101 ? 3.915 -4.873 -14.357 1.00 90.50 101 THR A O 1
ATOM 819 N N . PRO A 1 102 ? 3.760 -7.082 -14.765 1.00 83.06 102 PRO A N 1
ATOM 820 C CA . PRO A 1 102 ? 5.091 -7.193 -15.376 1.00 83.06 102 PRO A CA 1
ATOM 821 C C . PRO A 1 102 ? 5.370 -6.234 -16.546 1.00 83.06 102 PRO A C 1
ATOM 823 O O . PRO A 1 102 ? 6.522 -6.042 -16.916 1.00 83.06 102 PRO A O 1
ATOM 826 N N . SER A 1 103 ? 4.334 -5.649 -17.157 1.00 85.44 103 SER A N 1
ATOM 827 C CA . SER A 1 103 ? 4.460 -4.662 -18.235 1.00 85.44 103 SER A CA 1
ATOM 828 C C . SER A 1 103 ? 4.485 -3.205 -17.763 1.00 85.44 103 SER A C 1
ATOM 830 O O . SER A 1 103 ? 4.630 -2.320 -18.599 1.00 85.44 103 SER A O 1
ATOM 832 N N . CYS A 1 104 ? 4.288 -2.931 -16.470 1.00 89.06 104 CYS A N 1
ATOM 833 C CA . CYS A 1 104 ? 4.246 -1.566 -15.945 1.00 89.06 104 CYS A CA 1
ATOM 834 C C . CYS A 1 104 ? 5.651 -1.003 -15.753 1.00 89.06 104 CYS A C 1
ATOM 836 O O . CYS A 1 104 ? 6.468 -1.601 -15.047 1.00 89.06 104 CYS A O 1
ATOM 838 N N . GLY A 1 105 ? 5.900 0.153 -16.370 1.00 89.94 105 GLY A N 1
ATOM 839 C CA . GLY A 1 105 ? 7.133 0.911 -16.190 1.00 89.94 105 GLY A CA 1
ATOM 840 C C . GLY A 1 105 ? 7.154 1.702 -14.886 1.00 89.94 105 GLY A C 1
ATOM 841 O O . GLY A 1 105 ? 6.133 1.856 -14.214 1.00 89.94 105 GLY A O 1
ATOM 842 N N . VAL A 1 106 ? 8.319 2.238 -14.526 1.00 90.00 106 VAL A N 1
ATOM 843 C CA . VAL A 1 106 ? 8.476 3.099 -13.343 1.00 90.00 106 VAL A CA 1
ATOM 844 C C . VAL A 1 106 ? 7.563 4.327 -13.431 1.00 90.00 106 VAL A C 1
ATOM 846 O O . VAL A 1 106 ? 6.965 4.699 -12.422 1.00 90.00 106 VAL A O 1
ATOM 849 N N . TYR A 1 107 ? 7.422 4.938 -14.611 1.00 91.00 107 TYR A N 1
ATOM 850 C CA . TYR A 1 107 ? 6.545 6.093 -14.813 1.00 91.00 107 TYR A CA 1
ATOM 851 C C . TYR A 1 107 ? 5.080 5.741 -14.519 1.00 91.00 107 TYR A C 1
ATOM 853 O O . TYR A 1 107 ? 4.448 6.401 -13.692 1.00 91.00 107 TYR A O 1
ATOM 861 N N . ASP A 1 108 ? 4.580 4.649 -15.107 1.00 93.31 108 ASP A N 1
ATOM 862 C CA . ASP A 1 108 ? 3.205 4.170 -14.903 1.00 93.31 108 ASP A CA 1
ATOM 863 C C . ASP A 1 108 ? 2.928 3.868 -13.426 1.00 93.31 108 ASP A C 1
ATOM 865 O O . ASP A 1 108 ? 1.844 4.136 -12.907 1.00 93.31 108 ASP A O 1
ATOM 869 N N . LEU A 1 109 ? 3.911 3.282 -12.736 1.00 95.50 109 LEU A N 1
ATOM 870 C CA . LEU A 1 109 ? 3.803 2.977 -11.315 1.00 95.50 109 LEU A CA 1
ATOM 871 C C . LEU A 1 109 ? 3.755 4.244 -10.470 1.00 95.50 109 LEU A C 1
ATOM 873 O O . LEU A 1 109 ? 2.954 4.305 -9.541 1.00 95.50 109 LEU A O 1
ATOM 877 N N . ILE A 1 110 ? 4.574 5.253 -10.781 1.00 95.25 110 ILE A N 1
ATOM 878 C CA . ILE A 1 110 ? 4.513 6.540 -10.086 1.00 95.25 110 ILE A CA 1
ATOM 879 C C . ILE A 1 110 ? 3.129 7.156 -10.275 1.00 95.25 110 ILE A C 1
ATOM 881 O O . ILE A 1 110 ? 2.513 7.513 -9.273 1.00 95.25 110 ILE A O 1
ATOM 885 N N . GLU A 1 111 ? 2.616 7.224 -11.509 1.00 95.62 111 GLU A N 1
ATOM 886 C CA . GLU A 1 111 ? 1.281 7.772 -11.778 1.00 95.62 111 GLU A CA 1
ATOM 887 C C . GLU A 1 111 ? 0.215 7.052 -10.948 1.00 95.62 111 GLU A C 1
ATOM 889 O O . GLU A 1 111 ? -0.432 7.693 -10.119 1.00 95.62 111 GLU A O 1
ATOM 894 N N . LYS A 1 112 ? 0.117 5.720 -11.063 1.00 97.62 112 LYS A N 1
ATOM 895 C CA . LYS A 1 112 ? -0.879 4.916 -10.333 1.00 97.62 112 LYS A CA 1
ATOM 896 C C . LYS A 1 112 ? -0.759 5.045 -8.816 1.00 97.62 112 LYS A C 1
ATOM 898 O O . LYS A 1 112 ? -1.769 5.146 -8.126 1.00 97.62 112 LYS A O 1
ATOM 903 N N . LEU A 1 113 ? 0.462 5.025 -8.275 1.00 97.62 113 LEU A N 1
ATOM 904 C CA . LEU A 1 113 ? 0.682 5.126 -6.830 1.00 97.62 113 LEU A CA 1
ATOM 905 C C . LEU A 1 113 ? 0.327 6.519 -6.304 1.00 97.62 113 LEU A C 1
ATOM 907 O O . LEU A 1 113 ? -0.208 6.624 -5.205 1.00 97.62 113 LEU A O 1
ATOM 911 N N . THR A 1 114 ? 0.570 7.579 -7.076 1.00 97.25 114 THR A N 1
ATOM 912 C CA . THR A 1 114 ? 0.240 8.953 -6.660 1.00 97.25 114 THR A CA 1
ATOM 913 C C . THR A 1 114 ? -1.250 9.297 -6.712 1.00 97.25 114 THR A C 1
ATOM 915 O O . THR A 1 114 ? -1.650 10.348 -6.218 1.00 97.25 114 THR A O 1
ATOM 918 N N . GLU A 1 115 ? -2.096 8.403 -7.233 1.00 97.44 115 GLU A N 1
ATOM 919 C CA . GLU A 1 115 ? -3.558 8.516 -7.118 1.00 97.44 115 GLU A CA 1
ATOM 920 C C . GLU A 1 115 ? -4.050 8.330 -5.676 1.00 97.44 115 GLU A C 1
ATOM 922 O O . GLU A 1 115 ? -5.120 8.815 -5.304 1.00 97.44 115 GLU A O 1
ATOM 927 N N . PHE A 1 116 ? -3.273 7.623 -4.852 1.00 97.00 116 PHE A N 1
ATOM 928 C CA . PHE A 1 116 ? -3.601 7.384 -3.456 1.00 97.00 116 PHE A CA 1
ATOM 929 C C . PHE A 1 116 ? -3.238 8.605 -2.617 1.00 97.00 116 PHE A C 1
ATOM 931 O O . PHE A 1 116 ? -2.076 9.019 -2.536 1.00 97.00 116 PHE A O 1
ATOM 938 N N . ALA A 1 117 ? -4.236 9.161 -1.929 1.00 92.75 117 ALA A N 1
ATOM 939 C CA . ALA A 1 117 ? -4.015 10.245 -0.985 1.00 92.75 117 ALA A CA 1
ATOM 940 C C . ALA A 1 117 ? -2.927 9.854 0.035 1.00 92.75 117 ALA A C 1
ATOM 942 O O . ALA A 1 117 ? -2.944 8.768 0.609 1.00 92.75 117 ALA A O 1
ATOM 943 N N . GLY A 1 118 ? -1.952 10.740 0.247 1.00 90.31 118 GLY A N 1
ATOM 944 C CA . GLY A 1 118 ? -0.813 10.471 1.128 1.00 90.31 118 GLY A CA 1
ATOM 945 C C . GLY A 1 118 ? 0.372 9.749 0.470 1.00 90.31 118 GLY A C 1
ATOM 946 O O . GLY A 1 118 ? 1.386 9.547 1.147 1.00 90.31 118 GLY A O 1
ATOM 947 N N . ILE A 1 119 ? 0.305 9.415 -0.826 1.00 94.38 119 ILE A N 1
ATOM 948 C CA . ILE A 1 119 ? 1.453 8.955 -1.620 1.00 94.38 119 ILE A CA 1
ATOM 949 C C . ILE A 1 119 ? 1.888 10.063 -2.590 1.00 94.38 119 ILE A C 1
ATOM 951 O O . ILE A 1 119 ? 1.336 10.239 -3.668 1.00 94.38 119 ILE A O 1
ATOM 955 N N . GLY A 1 120 ? 2.919 10.819 -2.210 1.00 93.62 120 GLY A N 1
ATOM 956 C CA . GLY A 1 120 ? 3.623 11.713 -3.135 1.00 93.62 120 GLY A CA 1
ATOM 957 C C . GLY A 1 120 ? 4.687 10.975 -3.956 1.00 93.62 120 GLY A C 1
ATOM 958 O O . GLY A 1 120 ? 5.046 9.839 -3.643 1.00 93.62 120 GLY A O 1
ATOM 959 N N . LYS A 1 121 ? 5.269 11.654 -4.954 1.00 92.56 121 LYS A N 1
ATOM 960 C CA . LYS A 1 121 ? 6.301 11.091 -5.850 1.00 92.56 121 LYS A CA 1
ATOM 961 C C . LYS A 1 121 ? 7.432 10.369 -5.106 1.00 92.56 121 LYS A C 1
ATOM 963 O O . LYS A 1 121 ? 7.768 9.244 -5.455 1.00 92.56 121 LYS A O 1
ATOM 968 N N . HIS A 1 122 ? 7.980 10.982 -4.055 1.00 90.75 122 HIS A N 1
ATOM 969 C CA . HIS A 1 122 ? 9.052 10.377 -3.257 1.00 90.75 122 HIS A CA 1
ATOM 970 C C . HIS A 1 122 ? 8.635 9.028 -2.644 1.00 90.75 122 HIS A C 1
ATOM 972 O O . HIS A 1 122 ? 9.367 8.047 -2.721 1.00 90.75 122 HIS A O 1
ATOM 978 N N . LYS A 1 123 ? 7.422 8.938 -2.089 1.00 91.81 123 LYS A N 1
ATOM 979 C CA . LYS A 1 123 ? 6.906 7.688 -1.520 1.00 91.81 123 LYS A CA 1
ATOM 980 C C . LYS A 1 123 ? 6.612 6.635 -2.574 1.00 91.81 123 LYS A C 1
ATOM 982 O O . LYS A 1 123 ? 6.850 5.461 -2.316 1.00 91.81 123 LYS A O 1
ATOM 987 N N . ALA A 1 124 ? 6.113 7.047 -3.738 1.00 94.62 124 ALA A N 1
ATOM 988 C CA . ALA A 1 124 ? 5.932 6.140 -4.862 1.00 94.62 124 ALA A CA 1
ATOM 989 C C . ALA A 1 124 ? 7.278 5.519 -5.265 1.00 94.62 124 ALA A C 1
ATOM 991 O O . ALA A 1 124 ? 7.381 4.303 -5.369 1.00 94.62 124 ALA A O 1
ATOM 992 N N . ILE A 1 125 ? 8.331 6.335 -5.369 1.00 91.88 125 ILE A N 1
ATOM 993 C CA . ILE A 1 125 ? 9.704 5.889 -5.649 1.00 91.88 125 ILE A CA 1
ATOM 994 C C . ILE A 1 125 ? 10.209 4.899 -4.588 1.00 91.88 125 ILE A C 1
ATOM 996 O O . ILE A 1 125 ? 10.706 3.830 -4.938 1.00 91.88 125 ILE A O 1
ATOM 1000 N N . VAL A 1 126 ? 10.030 5.208 -3.299 1.00 90.81 126 VAL A N 1
ATOM 1001 C CA . VAL A 1 126 ? 10.375 4.294 -2.194 1.00 90.81 126 VAL A CA 1
ATOM 1002 C C . VAL A 1 126 ? 9.591 2.980 -2.285 1.00 90.81 126 VAL A C 1
ATOM 1004 O O . VAL A 1 126 ? 10.169 1.907 -2.130 1.00 90.81 126 VAL A O 1
ATOM 1007 N N . GLY A 1 127 ? 8.288 3.041 -2.562 1.00 93.62 127 GLY A N 1
ATOM 1008 C CA . GLY A 1 127 ? 7.438 1.861 -2.722 1.00 93.62 127 GLY A CA 1
ATOM 1009 C C . GLY A 1 127 ? 7.877 0.976 -3.889 1.00 93.62 127 GLY A C 1
ATOM 1010 O O . GLY A 1 127 ? 8.001 -0.233 -3.719 1.00 93.62 127 GLY A O 1
ATOM 1011 N N . ILE A 1 128 ? 8.181 1.571 -5.046 1.00 93.00 128 ILE A N 1
ATOM 1012 C CA . ILE A 1 128 ? 8.693 0.860 -6.228 1.00 93.00 128 ILE A CA 1
ATOM 1013 C C . ILE A 1 128 ? 10.029 0.185 -5.911 1.00 93.00 128 ILE A C 1
ATOM 1015 O O . ILE A 1 128 ? 10.212 -0.990 -6.218 1.00 93.00 128 ILE A O 1
ATOM 1019 N N . PHE A 1 129 ? 10.938 0.891 -5.238 1.00 90.56 129 PHE A N 1
ATOM 1020 C CA . PHE A 1 129 ? 12.209 0.313 -4.817 1.00 90.56 129 PHE A CA 1
ATOM 1021 C C . PHE A 1 129 ? 12.016 -0.922 -3.926 1.00 90.56 129 PHE A C 1
ATOM 1023 O O . PHE A 1 129 ? 12.611 -1.966 -4.182 1.00 90.56 129 PHE A O 1
ATOM 1030 N N . LEU A 1 130 ? 11.151 -0.833 -2.911 1.00 91.50 130 LEU A N 1
ATOM 1031 C CA . LEU A 1 130 ? 10.885 -1.947 -1.998 1.00 91.50 130 LEU A CA 1
ATOM 1032 C C . LEU A 1 130 ? 10.154 -3.107 -2.692 1.00 91.50 130 LEU A C 1
ATOM 1034 O O . LEU A 1 130 ? 10.448 -4.265 -2.400 1.00 91.50 130 LEU A O 1
ATOM 1038 N N . LEU A 1 131 ? 9.262 -2.825 -3.650 1.00 92.38 131 LEU A N 1
ATOM 1039 C CA . LEU A 1 131 ? 8.659 -3.852 -4.507 1.00 92.38 131 LEU A CA 1
ATOM 1040 C C . LEU A 1 131 ? 9.732 -4.660 -5.236 1.00 92.38 131 LEU A C 1
ATOM 1042 O O . LEU A 1 131 ? 9.685 -5.888 -5.246 1.00 92.38 131 LEU A O 1
ATOM 1046 N N . MET A 1 132 ? 10.716 -3.981 -5.815 1.00 89.06 132 MET A N 1
ATOM 1047 C CA . MET A 1 132 ? 11.781 -4.642 -6.557 1.00 89.06 132 MET A CA 1
ATOM 1048 C C . MET A 1 132 ? 12.735 -5.386 -5.619 1.00 89.06 132 MET A C 1
ATOM 1050 O O . MET A 1 132 ? 12.964 -6.580 -5.785 1.00 89.06 132 MET A O 1
ATOM 1054 N N . VAL A 1 133 ? 13.271 -4.707 -4.607 1.00 85.94 133 VAL A N 1
ATOM 1055 C CA . VAL A 1 133 ? 14.405 -5.215 -3.822 1.00 85.94 133 VAL A CA 1
ATOM 1056 C C . VAL A 1 133 ? 13.988 -6.145 -2.683 1.00 85.94 133 VAL A C 1
ATOM 1058 O O . VAL A 1 133 ? 14.614 -7.183 -2.495 1.00 85.94 133 VAL A O 1
ATOM 1061 N N . GLU A 1 134 ? 12.929 -5.821 -1.938 1.00 87.94 134 GLU A N 1
ATOM 1062 C CA . GLU A 1 134 ? 12.469 -6.646 -0.803 1.00 87.94 134 GLU A CA 1
ATOM 1063 C C . GLU A 1 134 ? 11.449 -7.712 -1.225 1.00 87.94 134 GLU A C 1
ATOM 1065 O O . GLU A 1 134 ? 11.340 -8.780 -0.608 1.00 87.94 134 GLU A O 1
ATOM 1070 N N . LEU A 1 135 ? 10.673 -7.423 -2.275 1.00 90.56 135 LEU A N 1
ATOM 1071 C CA . LEU A 1 135 ? 9.557 -8.265 -2.707 1.00 90.56 135 LEU A CA 1
ATOM 1072 C C . LEU A 1 135 ? 9.808 -8.993 -4.032 1.00 90.56 135 LEU A C 1
ATOM 1074 O O . LEU A 1 135 ? 9.016 -9.867 -4.381 1.00 90.56 135 LEU A O 1
ATOM 1078 N N . GLY A 1 136 ? 10.909 -8.701 -4.733 1.00 88.25 136 GLY A N 1
ATOM 1079 C CA . GLY A 1 136 ? 11.296 -9.398 -5.963 1.00 88.25 136 GLY A CA 1
ATOM 1080 C C 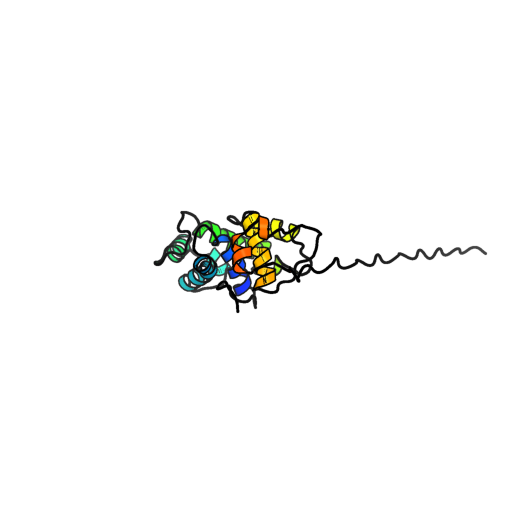. GLY A 1 136 ? 10.357 -9.148 -7.145 1.00 88.25 136 GLY A C 1
ATOM 1081 O O . GLY A 1 136 ? 10.331 -9.937 -8.090 1.00 88.25 136 GLY A O 1
ATOM 1082 N N . VAL A 1 137 ? 9.557 -8.080 -7.102 1.00 89.31 137 VAL A N 1
ATOM 1083 C CA . VAL A 1 137 ? 8.649 -7.714 -8.190 1.00 89.31 137 VAL A CA 1
ATOM 1084 C C . VAL A 1 137 ? 9.461 -7.140 -9.344 1.00 89.31 137 VAL A C 1
ATOM 1086 O O . VAL A 1 137 ? 10.238 -6.202 -9.184 1.00 89.31 137 VAL A O 1
ATOM 1089 N N . THR A 1 138 ? 9.268 -7.707 -10.530 1.00 86.50 138 THR A N 1
ATOM 1090 C CA . THR A 1 138 ? 9.890 -7.200 -11.754 1.00 86.50 138 THR A CA 1
ATOM 1091 C C . THR A 1 138 ? 9.145 -5.966 -12.245 1.00 86.50 138 THR A C 1
ATOM 1093 O O . THR A 1 138 ? 7.922 -6.001 -12.380 1.00 86.50 138 THR A O 1
ATOM 1096 N N . VAL A 1 139 ? 9.887 -4.902 -12.544 1.00 85.44 139 VAL A N 1
ATOM 1097 C CA . VAL A 1 139 ? 9.354 -3.662 -13.115 1.00 85.44 139 VAL A CA 1
ATOM 1098 C C . VAL A 1 139 ? 9.921 -3.500 -14.518 1.00 85.44 139 VAL A C 1
ATOM 1100 O O . VAL A 1 139 ? 11.067 -3.851 -14.802 1.00 85.44 139 VAL A O 1
ATOM 1103 N N . TYR A 1 140 ? 9.089 -3.023 -15.430 1.00 83.94 140 TYR A N 1
ATOM 1104 C CA . TYR A 1 140 ? 9.478 -2.852 -16.816 1.00 83.94 140 TYR A CA 1
ATOM 1105 C C . TYR A 1 140 ? 10.439 -1.657 -16.978 1.00 83.94 140 TYR A C 1
ATOM 1107 O O . TYR A 1 140 ? 10.195 -0.587 -16.419 1.00 83.94 140 TYR A O 1
ATOM 1115 N N . ASP A 1 141 ? 11.521 -1.818 -17.752 1.00 78.44 141 ASP A N 1
ATOM 1116 C CA . ASP A 1 141 ? 12.404 -0.698 -18.095 1.00 78.44 141 ASP A CA 1
ATOM 1117 C C . ASP A 1 141 ? 11.780 0.181 -19.188 1.00 78.44 141 ASP A C 1
ATOM 1119 O O . ASP A 1 141 ? 11.866 -0.088 -20.395 1.00 78.44 141 ASP A O 1
ATOM 1123 N N . ASP A 1 142 ? 11.130 1.256 -18.761 1.00 80.56 142 ASP A N 1
ATOM 1124 C CA . ASP A 1 142 ? 10.601 2.298 -19.637 1.00 80.56 142 ASP A CA 1
ATOM 1125 C C . ASP A 1 142 ? 11.634 3.398 -19.960 1.00 80.56 142 ASP A C 1
ATOM 1127 O O . ASP A 1 142 ? 11.315 4.341 -20.687 1.00 80.56 142 ASP A O 1
ATOM 1131 N N . GLY A 1 143 ? 12.879 3.270 -19.482 1.00 76.56 143 GLY A N 1
ATOM 1132 C CA . GLY A 1 143 ? 13.935 4.275 -19.613 1.00 76.56 143 GLY A CA 1
ATOM 1133 C C . GLY A 1 143 ? 13.890 5.372 -18.544 1.00 76.56 143 GLY A C 1
ATOM 1134 O O . GLY A 1 143 ? 14.698 6.308 -18.594 1.00 76.56 143 GLY A O 1
ATOM 1135 N N . SER A 1 144 ? 12.976 5.285 -17.574 1.00 78.62 144 SER A N 1
ATOM 1136 C CA . SER A 1 144 ? 12.943 6.192 -16.428 1.00 78.62 144 SER A CA 1
ATOM 1137 C C . SER A 1 144 ? 14.171 5.996 -15.547 1.00 78.62 144 SER A C 1
ATOM 1139 O O . SER A 1 144 ? 14.503 4.890 -15.125 1.00 78.62 144 SER A O 1
ATOM 1141 N N . LYS A 1 145 ? 14.834 7.099 -15.196 1.00 68.81 145 LYS A N 1
ATOM 1142 C CA . LYS A 1 145 ? 15.958 7.069 -14.255 1.00 68.81 145 LYS A CA 1
ATOM 1143 C C . LYS A 1 145 ? 15.436 7.088 -12.822 1.00 68.81 145 LYS A C 1
ATOM 1145 O O . LYS A 1 145 ? 14.996 8.132 -12.342 1.00 68.81 145 LYS A O 1
ATOM 1150 N N . LEU A 1 146 ? 15.510 5.946 -12.145 1.00 74.81 146 LEU A N 1
ATOM 1151 C CA . LEU A 1 146 ? 15.199 5.817 -10.723 1.00 74.81 146 LEU A CA 1
ATOM 1152 C C . LEU A 1 146 ? 16.488 5.950 -9.897 1.00 74.81 146 LEU A C 1
ATOM 1154 O O . LEU A 1 146 ? 17.140 4.962 -9.571 1.00 74.81 146 LEU A O 1
ATOM 1158 N N . ASP A 1 147 ? 16.885 7.183 -9.585 1.00 76.88 147 ASP A N 1
ATOM 1159 C CA . ASP A 1 147 ? 18.065 7.446 -8.752 1.00 76.88 147 ASP A CA 1
ATOM 1160 C C . ASP A 1 147 ? 17.695 7.383 -7.262 1.00 76.88 147 ASP A C 1
ATOM 1162 O O . ASP A 1 147 ? 17.435 8.397 -6.616 1.00 76.88 147 ASP A O 1
ATOM 1166 N N . ILE A 1 148 ? 17.630 6.169 -6.712 1.00 77.44 148 ILE A N 1
ATOM 1167 C CA . ILE A 1 148 ? 17.252 5.954 -5.306 1.00 77.44 148 ILE A CA 1
ATOM 1168 C C . ILE A 1 148 ? 18.251 6.585 -4.338 1.00 77.44 148 ILE A C 1
ATOM 1170 O O . ILE A 1 148 ? 17.841 7.065 -3.284 1.00 77.44 148 ILE A O 1
ATOM 1174 N N . ALA A 1 149 ? 19.538 6.631 -4.688 1.00 74.88 149 ALA A N 1
ATOM 1175 C CA . ALA A 1 149 ? 20.549 7.253 -3.839 1.00 74.88 149 ALA A CA 1
ATOM 1176 C C . ALA A 1 149 ? 20.277 8.753 -3.663 1.00 74.88 149 ALA A C 1
ATOM 1178 O O . ALA A 1 149 ? 20.384 9.273 -2.552 1.00 74.88 149 ALA A O 1
ATOM 1179 N N . LYS A 1 150 ? 19.858 9.432 -4.738 1.00 80.06 150 LYS A N 1
ATOM 1180 C CA . LYS A 1 150 ? 19.432 10.833 -4.688 1.00 80.06 150 LYS A CA 1
ATOM 1181 C C . LYS A 1 150 ? 18.076 11.013 -4.009 1.00 80.06 150 LYS A C 1
ATOM 1183 O O . LYS A 1 150 ? 17.910 11.935 -3.216 1.00 80.06 150 LYS A O 1
ATOM 1188 N N . GLU A 1 151 ? 17.102 10.175 -4.348 1.00 80.50 151 GLU A N 1
ATOM 1189 C CA . GLU A 1 151 ? 15.720 10.342 -3.893 1.00 80.50 151 GLU A CA 1
ATOM 1190 C C . GLU A 1 151 ? 15.550 9.956 -2.418 1.00 80.50 151 GLU A C 1
ATOM 1192 O O . GLU A 1 151 ? 14.794 10.614 -1.711 1.00 80.50 151 GLU A O 1
ATOM 1197 N N . CYS A 1 152 ? 16.252 8.926 -1.930 1.00 79.44 152 CYS A N 1
ATOM 1198 C CA . CYS A 1 152 ? 16.167 8.437 -0.553 1.00 79.44 152 CYS A CA 1
ATOM 1199 C C . CYS A 1 152 ? 17.527 7.907 -0.035 1.00 79.44 152 CYS A C 1
ATOM 1201 O O . CYS A 1 152 ? 17.755 6.692 0.018 1.00 79.44 152 CYS A O 1
ATOM 1203 N N . PRO A 1 153 ? 18.434 8.794 0.421 1.00 78.56 153 PRO A N 1
ATOM 1204 C CA . PRO A 1 153 ? 19.768 8.405 0.892 1.00 78.56 153 PRO A CA 1
ATOM 1205 C C . PRO A 1 153 ? 19.758 7.394 2.048 1.00 78.56 153 PRO A C 1
ATOM 1207 O O . PRO A 1 153 ? 20.657 6.562 2.159 1.00 78.56 153 PRO A O 1
ATOM 1210 N N . SER A 1 154 ? 18.728 7.427 2.900 1.00 79.88 154 SER A N 1
ATOM 1211 C CA . SER A 1 154 ? 18.572 6.484 4.013 1.00 79.88 154 SER A CA 1
ATOM 1212 C C . SER A 1 154 ? 18.351 5.045 3.546 1.00 79.88 154 SER A C 1
ATOM 1214 O O . SER A 1 154 ? 18.843 4.127 4.196 1.00 79.88 154 SER A O 1
ATOM 1216 N N . LEU A 1 155 ? 17.677 4.827 2.409 1.00 79.00 155 LEU A N 1
ATOM 1217 C CA . LEU A 1 155 ? 17.581 3.494 1.809 1.00 79.00 155 LEU A CA 1
ATOM 1218 C C . LEU A 1 155 ? 18.931 3.040 1.257 1.00 79.00 155 LEU A C 1
ATOM 1220 O O . LEU A 1 155 ? 19.272 1.872 1.400 1.00 79.00 155 LEU A O 1
ATOM 1224 N N . SER A 1 156 ? 19.727 3.948 0.688 1.00 76.12 156 SER A N 1
ATOM 1225 C CA . SER A 1 156 ? 21.075 3.601 0.216 1.00 76.12 156 SER A CA 1
ATOM 1226 C C . SER A 1 156 ? 21.989 3.189 1.367 1.00 76.12 156 SER A C 1
ATOM 1228 O O . SER A 1 156 ? 22.711 2.202 1.257 1.00 76.12 156 SER A O 1
ATOM 1230 N N . ALA A 1 157 ? 21.891 3.870 2.508 1.00 79.12 157 ALA A N 1
ATOM 1231 C CA . ALA A 1 157 ? 22.598 3.466 3.718 1.00 79.12 157 ALA A CA 1
ATOM 1232 C C . ALA A 1 157 ? 22.122 2.104 4.258 1.00 79.12 157 ALA A C 1
ATOM 1234 O O . ALA A 1 157 ? 22.925 1.343 4.790 1.00 79.12 157 ALA A O 1
ATOM 1235 N N . LEU A 1 158 ? 20.826 1.798 4.127 1.00 79.69 158 LEU A N 1
ATOM 1236 C CA . LEU A 1 158 ? 20.218 0.594 4.692 1.00 79.69 158 LEU A CA 1
ATOM 1237 C C . LEU A 1 158 ? 20.453 -0.665 3.839 1.00 79.69 158 LEU A C 1
ATOM 1239 O O . LEU A 1 158 ? 20.676 -1.737 4.390 1.00 79.69 158 LEU A O 1
ATOM 1243 N N . TYR A 1 159 ? 20.415 -0.537 2.512 1.00 79.50 159 TYR A N 1
ATOM 1244 C CA . TYR A 1 159 ? 20.508 -1.659 1.568 1.00 79.50 159 TYR A CA 1
ATOM 1245 C C . TYR A 1 159 ? 21.856 -1.736 0.831 1.00 79.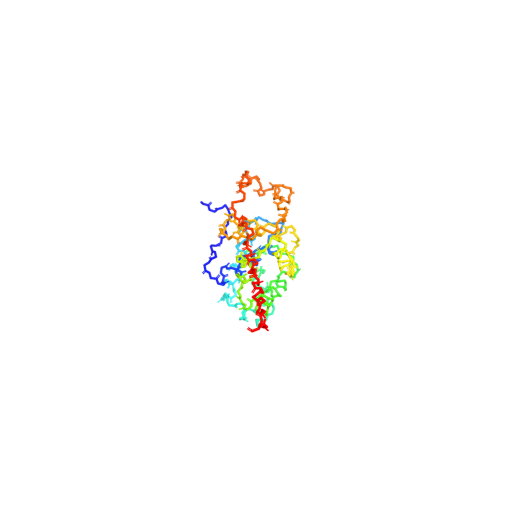50 159 TYR A C 1
ATOM 1247 O O . TYR A 1 159 ? 22.118 -2.731 0.159 1.00 79.50 159 TYR A O 1
ATOM 1255 N N . GLY A 1 160 ? 22.724 -0.728 0.968 1.00 74.62 160 GLY A N 1
ATOM 1256 C CA . GLY A 1 160 ? 24.014 -0.662 0.280 1.00 74.62 160 GLY A CA 1
ATOM 1257 C C . GLY A 1 160 ? 23.919 -0.140 -1.165 1.00 74.62 160 GLY A C 1
ATOM 1258 O O . GLY A 1 160 ? 22.893 0.421 -1.561 1.00 74.62 160 GLY A O 1
ATOM 1259 N N . PRO A 1 161 ? 25.001 -0.262 -1.961 1.00 66.00 161 PRO A N 1
ATOM 1260 C CA . PRO A 1 161 ? 24.991 0.127 -3.369 1.00 66.00 161 PRO A CA 1
ATOM 1261 C C . PRO A 1 161 ? 23.993 -0.731 -4.158 1.00 66.00 161 PRO A C 1
ATOM 1263 O O . PRO A 1 161 ? 23.994 -1.957 -4.059 1.00 66.00 161 PRO A O 1
ATOM 1266 N N . PHE A 1 162 ? 23.131 -0.076 -4.937 1.00 64.88 162 PHE A N 1
ATOM 1267 C CA . PHE A 1 162 ? 22.073 -0.742 -5.688 1.00 64.88 162 PHE A CA 1
ATOM 1268 C C . PHE A 1 162 ? 22.568 -1.167 -7.074 1.00 64.88 162 PHE A C 1
ATOM 1270 O O . PHE A 1 162 ? 22.651 -0.338 -7.977 1.00 64.88 162 PHE A O 1
ATOM 1277 N N . ASP A 1 163 ? 22.792 -2.460 -7.284 1.00 56.62 163 ASP A N 1
ATOM 1278 C CA . ASP A 1 163 ? 22.600 -3.040 -8.613 1.00 56.62 163 ASP A CA 1
ATOM 1279 C C . ASP A 1 163 ? 21.107 -3.336 -8.712 1.00 56.62 163 ASP A C 1
ATOM 1281 O O . ASP A 1 163 ? 20.655 -4.307 -8.120 1.00 56.62 163 ASP A O 1
ATOM 1285 N N . ILE A 1 164 ? 20.302 -2.473 -9.343 1.00 59.16 164 ILE A N 1
ATOM 1286 C CA . ILE A 1 164 ? 18.854 -2.705 -9.494 1.00 59.16 164 ILE A CA 1
ATOM 1287 C C . ILE A 1 164 ? 18.671 -3.787 -10.578 1.00 59.16 164 ILE A C 1
ATOM 1289 O O . ILE A 1 164 ? 18.657 -3.449 -11.762 1.00 59.16 164 ILE A O 1
ATOM 1293 N N . PRO A 1 165 ? 18.521 -5.087 -10.246 1.00 52.78 165 PRO A N 1
ATOM 1294 C CA . PRO A 1 165 ? 18.676 -6.173 -11.218 1.00 52.78 165 PRO A CA 1
ATOM 1295 C C . PRO A 1 165 ? 17.382 -6.456 -11.998 1.00 52.78 165 PRO A C 1
ATOM 1297 O O . PRO A 1 165 ? 17.331 -7.371 -12.814 1.00 52.78 165 PRO A O 1
ATOM 1300 N N . LEU A 1 166 ? 16.307 -5.721 -11.695 1.00 55.91 166 LEU A N 1
ATOM 1301 C CA . LEU A 1 166 ? 14.925 -6.104 -11.999 1.00 55.91 166 LEU A CA 1
ATOM 1302 C C . LEU A 1 166 ? 14.208 -5.148 -12.952 1.00 55.91 166 LEU A C 1
ATOM 1304 O O . LEU A 1 166 ? 12.989 -5.230 -13.090 1.00 55.91 166 LEU A O 1
ATOM 1308 N N . LEU A 1 167 ? 14.957 -4.271 -13.619 1.00 58.06 167 LEU A N 1
ATOM 1309 C CA . LEU A 1 167 ? 14.490 -3.609 -14.828 1.00 58.06 167 LEU A CA 1
ATOM 1310 C C . LEU A 1 167 ? 14.632 -4.604 -15.982 1.00 58.06 167 LEU A C 1
ATOM 1312 O O . LEU A 1 167 ? 15.733 -4.871 -16.463 1.00 58.06 167 LEU A O 1
ATOM 1316 N N . THR A 1 168 ? 13.522 -5.220 -16.392 1.00 54.00 168 THR A N 1
ATOM 1317 C CA . THR A 1 168 ? 13.559 -6.087 -17.579 1.00 54.00 168 THR A CA 1
ATOM 1318 C C . THR A 1 168 ? 13.599 -5.231 -18.844 1.00 54.00 168 THR A C 1
ATOM 1320 O O . THR A 1 168 ? 12.826 -4.276 -18.958 1.00 54.00 168 THR A O 1
ATOM 1323 N N . PRO A 1 169 ? 14.477 -5.549 -19.813 1.00 52.22 169 PRO A N 1
ATOM 1324 C CA . PRO A 1 169 ? 14.586 -4.773 -21.039 1.00 52.22 169 PRO A CA 1
ATOM 1325 C C . PRO A 1 169 ? 13.285 -4.829 -21.849 1.00 52.22 169 PRO A C 1
ATOM 1327 O O . PRO A 1 169 ? 12.585 -5.844 -21.855 1.00 52.22 169 PRO A O 1
ATOM 1330 N N . LYS A 1 170 ? 13.006 -3.743 -22.587 1.00 44.50 170 LYS A N 1
ATOM 1331 C CA . LYS A 1 170 ? 11.925 -3.610 -23.584 1.00 44.50 170 LYS A CA 1
ATOM 1332 C C . LYS A 1 170 ? 11.570 -4.936 -24.255 1.00 44.50 170 LYS A C 1
ATOM 1334 O O . LYS A 1 170 ? 12.400 -5.416 -25.035 1.00 44.50 170 LYS A O 1
ATOM 1339 N N . PRO A 1 171 ? 10.362 -5.517 -24.052 1.00 45.62 171 PRO A N 1
ATOM 1340 C CA . PRO A 1 171 ? 9.927 -6.598 -24.910 1.00 45.62 171 PRO A CA 1
ATOM 1341 C C . PRO A 1 171 ? 9.930 -6.027 -26.321 1.00 45.62 171 PRO A C 1
ATOM 1343 O O . PRO A 1 171 ? 9.238 -5.055 -26.642 1.00 45.62 171 PRO A O 1
ATOM 1346 N N . THR A 1 172 ? 10.800 -6.573 -27.163 1.00 47.97 172 THR A N 1
ATOM 1347 C CA . THR A 1 172 ? 10.904 -6.154 -28.550 1.00 47.97 172 THR A CA 1
ATOM 1348 C C . THR A 1 172 ? 9.605 -6.586 -29.205 1.00 47.97 172 THR A C 1
ATOM 1350 O O . THR A 1 172 ? 9.421 -7.757 -29.538 1.00 47.97 172 THR A O 1
ATOM 1353 N N . VAL A 1 173 ? 8.668 -5.651 -29.377 1.00 50.78 173 VAL A N 1
ATOM 1354 C CA . VAL A 1 173 ? 7.516 -5.877 -30.245 1.00 50.78 173 VAL A CA 1
ATOM 1355 C C . VAL A 1 173 ? 8.098 -6.123 -31.630 1.00 50.78 173 VAL A C 1
ATOM 1357 O O . VAL A 1 173 ? 8.491 -5.188 -32.332 1.00 50.78 173 VAL A O 1
ATOM 1360 N N . LYS A 1 174 ? 8.212 -7.396 -32.022 1.00 41.66 174 LYS A N 1
ATOM 1361 C CA . LYS A 1 174 ? 8.501 -7.762 -33.405 1.00 41.66 174 LYS A CA 1
ATOM 1362 C C . LYS A 1 174 ? 7.360 -7.179 -34.225 1.00 41.66 174 LYS A C 1
ATOM 1364 O O . LYS A 1 174 ? 6.271 -7.749 -34.260 1.00 41.66 174 LYS 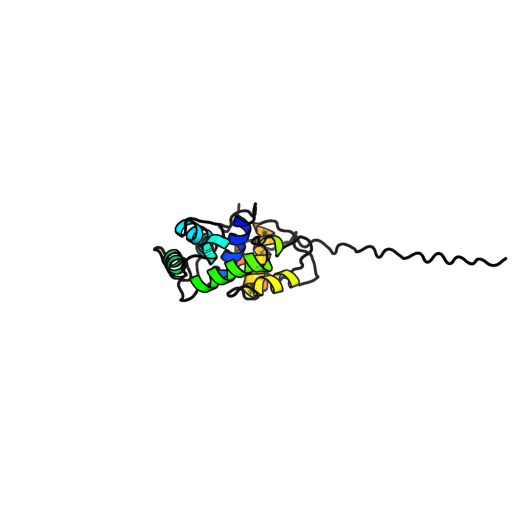A O 1
ATOM 1369 N N . LYS A 1 175 ? 7.591 -6.033 -34.875 1.00 43.22 175 LYS A N 1
ATOM 1370 C CA . LYS A 1 175 ? 6.708 -5.549 -35.935 1.00 43.22 175 LYS A CA 1
ATOM 1371 C C . LYS A 1 175 ? 6.595 -6.700 -36.932 1.00 43.22 175 LYS A C 1
ATOM 1373 O O . LYS A 1 175 ? 7.567 -7.004 -37.624 1.00 43.22 175 LYS A O 1
ATOM 1378 N N . LYS A 1 176 ? 5.446 -7.383 -36.981 1.00 43.34 176 LYS A N 1
ATOM 1379 C CA . LYS A 1 176 ? 5.139 -8.279 -38.098 1.00 43.34 176 LYS A CA 1
ATOM 1380 C C . LYS A 1 176 ? 5.223 -7.400 -39.342 1.00 43.34 176 LYS A C 1
ATOM 1382 O O . LYS A 1 176 ? 4.383 -6.523 -39.524 1.00 43.34 176 LYS A O 1
ATOM 1387 N N . LYS A 1 177 ? 6.259 -7.586 -40.164 1.00 42.12 177 LYS A N 1
ATOM 1388 C CA . LYS A 1 177 ? 6.258 -7.053 -41.526 1.00 42.12 177 LYS A CA 1
ATOM 1389 C C . LYS A 1 177 ? 5.018 -7.643 -42.190 1.00 42.12 177 LYS A C 1
ATOM 1391 O O . LYS A 1 177 ? 4.967 -8.848 -42.427 1.00 42.12 177 LYS A O 1
ATOM 1396 N N . LEU A 1 178 ? 4.009 -6.811 -42.428 1.00 46.12 178 LEU A N 1
ATOM 1397 C CA . LEU A 1 178 ? 2.955 -7.117 -43.381 1.00 46.12 178 LEU A CA 1
ATOM 1398 C C . LEU A 1 178 ? 3.656 -7.290 -44.727 1.00 46.12 178 LEU A C 1
ATOM 1400 O O . LEU A 1 178 ? 4.066 -6.321 -45.359 1.00 46.12 178 LEU A O 1
ATOM 1404 N N . VAL A 1 179 ? 3.879 -8.542 -45.118 1.00 47.47 179 VAL A N 1
ATOM 1405 C CA . VAL A 1 179 ? 4.292 -8.871 -46.476 1.00 47.47 179 VAL A CA 1
ATOM 1406 C C . VAL A 1 179 ? 3.073 -8.583 -47.342 1.00 47.47 179 VAL A C 1
ATOM 1408 O O . VAL A 1 179 ? 2.148 -9.391 -47.405 1.00 47.47 179 VAL A O 1
ATOM 1411 N N . HIS A 1 180 ? 3.028 -7.407 -47.966 1.00 43.75 180 HIS A N 1
ATOM 1412 C CA . HIS A 1 180 ? 2.149 -7.195 -49.107 1.00 43.75 180 HIS A CA 1
ATOM 1413 C C . HIS A 1 180 ? 2.619 -8.140 -50.214 1.00 43.75 180 HIS A C 1
ATOM 1415 O O . HIS A 1 180 ? 3.599 -7.873 -50.903 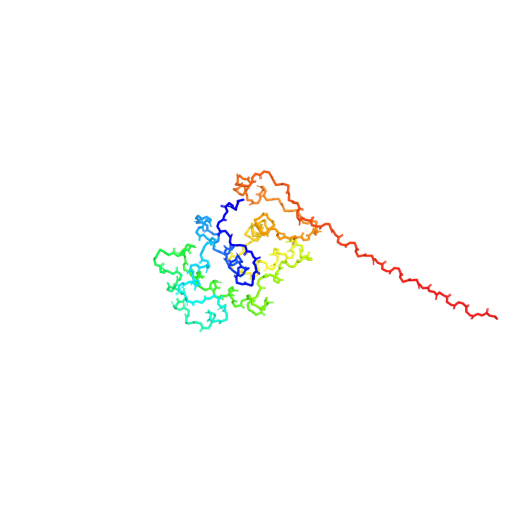1.00 43.75 180 HIS A O 1
ATOM 1421 N N . LYS A 1 181 ? 1.941 -9.284 -50.346 1.00 48.62 181 LYS A N 1
ATOM 1422 C CA . LYS A 1 181 ? 1.974 -10.059 -51.582 1.00 48.62 181 LYS A CA 1
ATOM 1423 C C . LYS A 1 181 ? 1.197 -9.252 -52.615 1.00 48.62 181 LYS A C 1
ATOM 1425 O O . LYS A 1 181 ? -0.028 -9.284 -52.633 1.00 48.62 181 LYS A O 1
ATOM 1430 N N . SER A 1 182 ? 1.911 -8.497 -53.437 1.00 44.62 182 SER A N 1
ATOM 1431 C CA . SER A 1 182 ? 1.388 -7.961 -54.686 1.00 44.62 182 SER A CA 1
ATOM 1432 C C . SER A 1 182 ? 1.111 -9.134 -55.627 1.00 44.62 182 SER A C 1
ATOM 1434 O O . SER A 1 182 ? 2.012 -9.683 -56.255 1.00 44.62 182 SER A O 1
ATOM 1436 N N . THR A 1 183 ? -0.148 -9.558 -55.706 1.00 44.41 183 THR A N 1
ATOM 1437 C CA . THR A 1 183 ? -0.639 -10.390 -56.805 1.00 44.41 183 THR A CA 1
ATOM 1438 C C . THR A 1 183 ? -0.760 -9.516 -58.048 1.00 44.41 183 THR A C 1
ATOM 1440 O O . THR A 1 183 ? -1.769 -8.845 -58.250 1.00 44.41 183 THR A O 1
ATOM 1443 N N . HIS A 1 184 ? 0.279 -9.509 -58.884 1.00 39.94 184 HIS A N 1
ATOM 1444 C CA . HIS A 1 184 ? 0.128 -9.135 -60.286 1.00 39.94 184 HIS A CA 1
ATOM 1445 C C . HIS A 1 184 ? -0.486 -10.320 -61.029 1.00 39.94 184 HIS A C 1
ATOM 1447 O O . HIS A 1 184 ? 0.180 -11.318 -61.284 1.00 39.94 184 HIS A O 1
ATOM 1453 N N . ILE A 1 185 ? -1.777 -10.206 -61.329 1.00 46.12 185 ILE A N 1
ATOM 1454 C CA . ILE A 1 185 ? -2.482 -11.065 -62.276 1.00 46.12 185 ILE A CA 1
ATOM 1455 C C . ILE A 1 185 ? -2.690 -10.207 -63.520 1.00 46.12 185 ILE A C 1
ATOM 1457 O O . ILE A 1 185 ? -3.586 -9.375 -63.500 1.00 46.12 185 ILE A O 1
ATOM 1461 N N . TRP A 1 186 ? -1.843 -10.370 -64.539 1.00 43.75 186 TRP A N 1
ATOM 1462 C CA . TRP A 1 186 ? -2.125 -10.028 -65.940 1.00 43.75 186 TRP A CA 1
ATOM 1463 C C . TRP A 1 186 ? -1.145 -10.788 -66.840 1.00 43.75 186 TRP A C 1
ATOM 1465 O O . TRP A 1 186 ? -0.005 -10.355 -66.998 1.00 43.75 186 TRP A O 1
ATOM 1475 N N . GLN A 1 187 ? -1.597 -11.929 -67.363 1.00 41.06 187 GLN A N 1
ATOM 1476 C CA . GLN A 1 187 ? -1.550 -12.387 -68.764 1.00 41.06 187 GLN A CA 1
ATOM 1477 C C . GLN A 1 187 ? -1.872 -13.879 -68.825 1.00 41.06 187 GLN A C 1
ATOM 1479 O O . GLN A 1 187 ? -1.288 -14.644 -68.026 1.00 41.06 187 GLN A O 1
#

Secondary structure (DSSP, 8-state):
--SS-PPP--SHHHHHHHHHHHHH-SSS-HHHHHHHHHHHHHHTT---HHHHHTS-HHHHHHHHHSSSPPSP--TTHHHHHHHHHHHHHHHHTT-GGGTS-TT-BHHHHHHHHHTSTT--HHHHHHHHHHHHHTT---EE--S----HHHH-HHHHHHH-S---TTEE-------------------

Radius of gyration: 20.72 Å; chains: 1; bounding box: 44×28×91 Å

Sequence (187 aa):
MRILPIEPIIDATTANRFLLGIIFNQATKAERAWQAPKIIMERLGTNNLKEIVFMNPEVVEEAVGQYPAVPPFHTQYDRVFLKSCELIITKYHGDARTIWTPSCGVYDLIEKLTEFAGIGKHKAIVGIFLLMVELGVTVYDDGSKLDIAKECPSLSALYGPFDIPLLTPKPTVKKKKLVHKSTHIWQ